Protein AF-A0A379K517-F1 (afdb_monomer)

Sequence (324 aa):
MPAENRTPNEIVNELRRNGLSIDTPNQYKQDLIDAICGAIAFGYQNTNPPPADHWGKQFWDMGRAEGERAEGQQREVERYRNMFNAAVYSLAEIDRALGITEETHAVGGAGAALAEIKKLQDAQAGKGIIINGYQLREAMEFLVPDNLPEQLDGELCLLYGGTEFEDGPGLFAYHAEYPEEGCCKLVGTAEEEQPGAGDPEVKTYWSADEETFNDDNLEDLLSSNDHLKAGDTVWFGQAQHPDPGSYIDASDVIEMIGERGYYDGGDFADDYPQVSDEAKAELDASLKVWATQHCQPSFYLIKNIQPYVLTEDDIKDSRGEANG

Secondary structure (DSSP, 8-state):
-------HHHHHHHHHHTT--TTS--HHHHHHHHHHHHHHHHHHTT-SPPPTTSTTHHHHHHHHHHHHHHHHHHHHHHHHHHHHHHHHHHHHHHHHHHT--GGGTTSS-HHHHHHHHHHHHHHHTT------HHHHHHHHHHH-TT--GGGGGPPEEEEES--SS--SSSEEEEESS-GGG--EEEE--SS---S-SS-----EEEESSSS---BSSHHHHHHH-TT--TT-EEEEEEEEPPPGGGG--HHHHHHHHHHHHHHHHGGGGTT-----HHHHHHHHHHHHHHHHHH---S--EEEEEEEEEPPHHHHHHHTT----

Structure (mmCIF, N/CA/C/O backbone):
data_AF-A0A379K517-F1
#
_entry.id   AF-A0A379K517-F1
#
loop_
_atom_site.group_PDB
_atom_site.id
_atom_site.type_symbol
_atom_site.label_atom_id
_atom_site.label_alt_id
_atom_site.label_comp_id
_atom_site.label_asym_id
_atom_site.label_entity_id
_atom_site.label_seq_id
_atom_site.pdbx_PDB_ins_code
_atom_site.Cartn_x
_atom_site.Cartn_y
_atom_site.Cartn_z
_atom_site.occupancy
_atom_site.B_iso_or_equiv
_atom_site.auth_seq_id
_atom_site.auth_comp_id
_atom_site.auth_asym_id
_atom_site.auth_atom_id
_atom_site.pdbx_PDB_model_num
ATOM 1 N N . MET A 1 1 ? 20.094 -41.250 -49.367 1.00 42.09 1 MET A N 1
ATOM 2 C CA . MET A 1 1 ? 19.816 -41.625 -47.964 1.00 42.09 1 MET A CA 1
ATOM 3 C C . MET A 1 1 ? 18.361 -41.284 -47.693 1.00 42.09 1 MET A C 1
ATOM 5 O O . MET A 1 1 ? 17.956 -40.222 -48.156 1.00 42.09 1 MET A O 1
ATOM 9 N N . PRO A 1 2 ? 17.554 -42.179 -47.104 1.00 44.06 2 PRO A N 1
ATOM 10 C CA . PRO A 1 2 ? 16.123 -41.939 -46.965 1.00 44.06 2 PRO A CA 1
ATOM 11 C C . PRO A 1 2 ? 15.894 -40.828 -45.933 1.00 44.06 2 PRO A C 1
ATOM 13 O O . PRO A 1 2 ? 16.566 -40.797 -44.906 1.00 44.06 2 PRO A O 1
ATOM 16 N N . ALA A 1 3 ? 14.982 -39.902 -46.229 1.00 55.09 3 ALA A N 1
ATOM 17 C CA . ALA A 1 3 ? 14.523 -38.915 -45.262 1.00 55.09 3 ALA A CA 1
ATOM 18 C C . ALA A 1 3 ? 13.784 -39.662 -44.143 1.00 55.09 3 ALA A C 1
ATOM 20 O O . ALA A 1 3 ? 12.758 -40.293 -44.394 1.00 55.09 3 ALA A O 1
ATOM 21 N N . GLU A 1 4 ? 14.358 -39.665 -42.940 1.00 63.47 4 GLU A N 1
ATOM 22 C CA . GLU A 1 4 ? 13.749 -40.280 -41.763 1.00 63.47 4 GLU A CA 1
ATOM 23 C C . GLU A 1 4 ? 12.379 -39.656 -41.501 1.00 63.47 4 GLU A C 1
ATOM 25 O O . GLU A 1 4 ? 12.241 -38.435 -41.398 1.00 63.47 4 GLU A O 1
ATOM 30 N N . ASN A 1 5 ? 11.369 -40.517 -41.401 1.00 66.94 5 ASN A N 1
ATOM 31 C CA . ASN A 1 5 ? 9.990 -40.160 -41.106 1.00 66.94 5 ASN A CA 1
ATOM 32 C C . ASN A 1 5 ? 9.881 -39.828 -39.607 1.00 66.94 5 ASN A C 1
ATOM 34 O O . ASN A 1 5 ? 9.392 -40.631 -38.816 1.00 66.94 5 ASN A O 1
ATOM 38 N N . ARG A 1 6 ? 10.450 -38.683 -39.213 1.00 78.56 6 ARG A N 1
ATOM 39 C CA . ARG A 1 6 ? 10.439 -38.180 -37.836 1.00 78.56 6 ARG A CA 1
ATOM 40 C C . ARG A 1 6 ? 9.044 -37.691 -37.475 1.00 78.56 6 ARG A C 1
ATOM 42 O O . ARG A 1 6 ? 8.398 -36.980 -38.244 1.00 78.56 6 ARG A O 1
ATOM 49 N N . THR A 1 7 ? 8.583 -38.061 -36.292 1.00 83.81 7 THR A N 1
ATOM 50 C CA . THR A 1 7 ? 7.301 -37.605 -35.761 1.00 83.81 7 THR A CA 1
ATOM 51 C C . THR A 1 7 ? 7.397 -36.140 -35.305 1.00 83.81 7 THR A C 1
ATOM 53 O O . THR A 1 7 ? 8.466 -35.696 -34.876 1.00 83.81 7 THR A O 1
ATOM 56 N N . PRO A 1 8 ? 6.296 -35.362 -35.333 1.00 78.75 8 PRO A N 1
ATOM 57 C CA . PRO A 1 8 ? 6.303 -33.968 -34.876 1.00 78.75 8 PRO A CA 1
ATOM 58 C C . PRO A 1 8 ? 6.838 -33.789 -33.446 1.00 78.75 8 PRO A C 1
ATOM 60 O O . PRO A 1 8 ? 7.558 -32.834 -33.167 1.00 78.75 8 PRO A O 1
ATOM 63 N N . ASN A 1 9 ? 6.564 -34.744 -32.554 1.00 80.31 9 ASN A N 1
ATOM 64 C CA . ASN A 1 9 ? 7.057 -34.710 -31.175 1.00 80.31 9 ASN A CA 1
ATOM 65 C C . ASN A 1 9 ? 8.573 -34.909 -31.070 1.00 80.31 9 ASN A C 1
ATOM 67 O O . ASN A 1 9 ? 9.203 -34.319 -30.194 1.00 80.31 9 ASN A O 1
ATOM 71 N N . GLU A 1 10 ? 9.176 -35.715 -31.944 1.00 82.94 10 GLU A N 1
ATOM 72 C CA . GLU A 1 10 ? 10.634 -35.879 -31.980 1.00 82.94 10 GLU A CA 1
ATOM 73 C C . GLU A 1 10 ? 11.313 -34.578 -32.414 1.00 82.94 10 GLU A C 1
ATOM 75 O O . GLU A 1 10 ? 12.281 -34.160 -31.784 1.00 82.94 10 GLU A O 1
ATOM 80 N N . ILE A 1 11 ? 10.736 -33.888 -33.402 1.00 80.44 11 ILE A N 1
ATOM 81 C CA . ILE A 1 11 ? 11.219 -32.586 -33.880 1.00 80.44 11 ILE A CA 1
ATOM 82 C C . ILE A 1 11 ? 11.106 -31.527 -32.772 1.00 80.44 11 ILE A C 1
ATOM 84 O O . ILE A 1 11 ? 12.072 -30.823 -32.487 1.00 80.44 11 ILE A O 1
ATOM 88 N N . VAL A 1 12 ? 9.958 -31.433 -32.093 1.00 74.56 12 VAL A N 1
ATOM 89 C CA . VAL A 1 12 ? 9.747 -30.460 -31.004 1.00 74.56 12 VAL A CA 1
ATOM 90 C C . VAL A 1 12 ? 10.691 -30.718 -29.825 1.00 74.56 12 VAL A C 1
ATOM 92 O O . VAL A 1 12 ? 11.270 -29.783 -29.271 1.00 74.56 12 VAL A O 1
ATOM 95 N N . ASN A 1 13 ? 10.902 -31.981 -29.454 1.00 79.06 13 ASN A N 1
ATOM 96 C CA . ASN A 1 13 ? 11.826 -32.331 -28.376 1.00 79.06 13 ASN A CA 1
ATOM 97 C C . ASN A 1 13 ? 13.291 -32.043 -28.743 1.00 79.06 13 ASN A C 1
ATOM 99 O O . ASN A 1 13 ? 14.069 -31.653 -27.873 1.00 79.06 13 ASN A O 1
ATOM 103 N N . GLU A 1 14 ? 13.668 -32.190 -30.012 1.00 81.12 14 GLU A N 1
ATOM 104 C CA . GLU A 1 14 ? 14.989 -31.810 -30.521 1.00 81.12 14 GLU A CA 1
ATOM 105 C C . GLU A 1 14 ? 15.189 -30.285 -30.480 1.00 81.12 14 GLU A C 1
ATOM 107 O O . GLU A 1 14 ? 16.205 -29.809 -29.971 1.00 81.12 14 GLU A O 1
ATOM 112 N N . LEU A 1 15 ? 14.186 -29.505 -30.900 1.00 75.12 15 LEU A N 1
ATOM 113 C CA . LEU A 1 15 ? 14.209 -28.039 -30.805 1.00 75.12 15 LEU A CA 1
ATOM 114 C C . LEU A 1 15 ? 14.324 -27.557 -29.352 1.00 75.12 15 LEU A C 1
ATOM 116 O O . LEU A 1 15 ? 15.091 -26.636 -29.076 1.00 75.12 15 LEU A O 1
ATOM 120 N N . ARG A 1 16 ? 13.626 -28.207 -28.409 1.00 73.19 16 ARG A N 1
ATOM 121 C CA . ARG A 1 16 ? 13.746 -27.929 -26.964 1.00 73.19 16 ARG A CA 1
ATOM 122 C C . ARG A 1 16 ? 15.152 -28.194 -26.442 1.00 73.19 16 ARG A C 1
ATOM 124 O O . ARG A 1 16 ? 15.710 -27.335 -25.769 1.00 73.19 16 ARG A O 1
ATOM 131 N N . ARG A 1 17 ? 15.747 -29.341 -26.784 1.00 74.38 17 ARG A N 1
ATOM 132 C CA . ARG A 1 17 ? 17.115 -29.692 -26.355 1.00 74.38 17 ARG A CA 1
ATOM 133 C C . ARG A 1 17 ? 18.177 -28.752 -26.918 1.00 74.38 17 ARG A C 1
ATOM 135 O O . ARG A 1 17 ? 19.180 -28.523 -26.254 1.00 74.38 17 ARG A O 1
ATOM 142 N N . ASN A 1 18 ? 17.942 -28.200 -28.105 1.00 75.50 18 ASN A N 1
ATOM 143 C CA . ASN A 1 18 ? 18.864 -27.281 -28.767 1.00 75.50 18 ASN A CA 1
ATOM 144 C C . ASN A 1 18 ? 18.588 -25.798 -28.449 1.00 75.50 18 ASN A C 1
ATOM 146 O O . ASN A 1 18 ? 19.207 -24.932 -29.059 1.00 75.50 18 ASN A O 1
ATOM 150 N N . GLY A 1 19 ? 17.659 -25.485 -27.534 1.00 66.75 19 GLY A N 1
ATOM 151 C CA . GLY A 1 19 ? 17.330 -24.101 -27.155 1.00 66.75 19 GLY A CA 1
ATOM 152 C C . GLY A 1 19 ? 16.605 -23.291 -28.241 1.00 66.75 19 GLY A C 1
ATOM 153 O O . GLY A 1 19 ? 16.460 -22.080 -28.123 1.00 66.75 19 GLY A O 1
ATOM 154 N N . LEU A 1 20 ? 16.124 -23.956 -29.293 1.00 66.94 20 LEU A N 1
ATOM 155 C CA . LEU A 1 20 ? 15.422 -23.368 -30.442 1.00 66.94 20 LEU A CA 1
ATOM 156 C C . LEU A 1 20 ? 13.894 -23.488 -30.317 1.00 66.94 20 LEU A C 1
ATOM 158 O O . LEU A 1 20 ? 13.157 -23.201 -31.256 1.00 66.94 20 LEU A O 1
ATOM 162 N N . SER A 1 21 ? 13.412 -23.950 -29.165 1.00 70.62 21 SER A N 1
ATOM 163 C CA . SER A 1 21 ? 11.989 -24.104 -28.878 1.00 70.62 21 SER A CA 1
ATOM 164 C C . SER A 1 21 ? 11.300 -22.766 -28.617 1.00 70.62 21 SER A C 1
ATOM 166 O O . SER A 1 21 ? 11.843 -21.877 -27.959 1.00 70.62 21 SER A O 1
ATOM 168 N N . ILE A 1 22 ? 10.047 -22.665 -29.065 1.00 66.25 22 ILE A N 1
ATOM 169 C CA . ILE A 1 22 ? 9.139 -21.563 -28.731 1.00 66.25 22 ILE A CA 1
ATOM 170 C C . ILE A 1 22 ? 8.535 -21.692 -27.323 1.00 66.25 22 ILE A C 1
ATOM 172 O O . ILE A 1 22 ? 7.943 -20.740 -26.834 1.00 66.25 22 ILE A O 1
ATOM 176 N N . ASP A 1 23 ? 8.755 -22.796 -26.614 1.00 67.25 23 ASP A N 1
ATOM 177 C CA . ASP A 1 23 ? 8.180 -23.019 -25.275 1.00 67.25 23 ASP A CA 1
ATOM 178 C C . ASP A 1 23 ? 9.163 -22.710 -24.133 1.00 67.25 23 ASP A C 1
ATOM 180 O O . ASP A 1 23 ? 8.802 -22.727 -22.963 1.00 67.25 23 ASP A O 1
ATOM 184 N N . THR A 1 24 ? 10.434 -22.458 -24.450 1.00 63.94 24 THR A N 1
ATOM 185 C CA . THR A 1 24 ? 11.514 -22.274 -23.464 1.00 63.94 24 THR A CA 1
ATOM 186 C C . THR A 1 24 ? 12.113 -20.867 -23.617 1.00 63.94 24 THR A C 1
ATOM 188 O O . THR A 1 24 ? 11.988 -20.283 -24.706 1.00 63.94 24 THR A O 1
ATOM 191 N N . PRO A 1 25 ? 12.714 -20.270 -22.566 1.00 64.38 25 PRO A N 1
ATOM 192 C CA . PRO A 1 25 ? 13.456 -19.021 -22.706 1.00 64.38 25 PRO A CA 1
ATOM 193 C C . PRO A 1 25 ? 14.512 -19.139 -23.811 1.00 64.38 25 PRO A C 1
ATOM 195 O O . PRO A 1 25 ? 15.317 -20.067 -23.815 1.00 64.38 25 PRO A O 1
ATOM 198 N N . ASN A 1 26 ? 14.461 -18.222 -24.774 1.00 74.31 26 ASN A N 1
ATOM 199 C CA . ASN A 1 26 ? 15.331 -18.185 -25.946 1.00 74.31 26 ASN A CA 1
ATOM 200 C C . ASN A 1 26 ? 15.708 -16.722 -26.204 1.00 74.31 26 ASN A C 1
ATOM 202 O O . ASN A 1 26 ? 14.822 -15.864 -26.225 1.00 74.31 26 ASN A O 1
ATOM 206 N N . GLN A 1 27 ? 17.000 -16.470 -26.426 1.00 75.69 27 GLN A N 1
ATOM 207 C CA . GLN A 1 27 ? 17.568 -15.152 -26.713 1.00 75.69 27 GLN A CA 1
ATOM 208 C C . GLN A 1 27 ? 16.822 -14.414 -27.830 1.00 75.69 27 GLN A C 1
ATOM 210 O O . GLN A 1 27 ? 16.520 -13.241 -27.685 1.00 75.69 27 GLN A O 1
ATOM 215 N N . TYR A 1 28 ? 16.408 -15.115 -28.887 1.00 76.12 28 TYR A N 1
ATOM 216 C CA . TYR A 1 28 ? 15.672 -14.519 -30.004 1.00 76.12 28 TYR A CA 1
ATOM 217 C C . TYR A 1 28 ? 14.362 -13.833 -29.577 1.00 76.12 28 TYR A C 1
ATOM 219 O O . TYR A 1 28 ? 13.989 -12.801 -30.128 1.00 76.12 28 TYR A O 1
ATOM 227 N N . LYS A 1 29 ? 13.649 -14.398 -28.594 1.00 78.00 29 LYS A N 1
ATOM 228 C CA . LYS A 1 29 ? 12.412 -13.791 -28.084 1.00 78.00 29 LYS A CA 1
ATOM 229 C C . LYS A 1 29 ? 12.701 -12.568 -27.230 1.00 78.00 29 LYS A C 1
ATOM 231 O O . LYS A 1 29 ? 11.947 -11.609 -27.305 1.00 78.00 29 LYS A O 1
ATOM 236 N N . GLN A 1 30 ? 13.764 -12.631 -26.429 1.00 81.06 30 GLN A N 1
ATOM 237 C CA . GLN A 1 30 ? 14.187 -11.501 -25.608 1.00 81.06 30 GLN A CA 1
ATOM 238 C C . GLN A 1 30 ? 14.614 -10.341 -26.505 1.00 81.06 30 GLN A C 1
ATOM 240 O O . GLN A 1 30 ? 14.059 -9.262 -26.379 1.00 81.06 30 GLN A O 1
ATOM 245 N N . ASP A 1 31 ? 15.440 -10.600 -27.523 1.00 81.94 31 ASP A N 1
ATOM 246 C CA . ASP A 1 31 ? 15.859 -9.584 -28.495 1.00 81.94 31 ASP A CA 1
ATOM 247 C C . ASP A 1 31 ? 14.660 -8.948 -29.227 1.00 81.94 31 ASP A C 1
ATOM 249 O O . ASP A 1 31 ? 14.646 -7.746 -29.494 1.00 81.94 31 ASP A O 1
ATOM 253 N N . LEU A 1 32 ? 13.631 -9.744 -29.550 1.00 85.31 32 LEU A N 1
ATOM 254 C CA . LEU A 1 32 ? 12.401 -9.243 -30.166 1.00 85.31 32 LEU A CA 1
ATOM 255 C C . LEU A 1 32 ? 11.587 -8.367 -29.200 1.00 85.31 32 LEU A C 1
ATOM 257 O O . LEU A 1 32 ? 11.111 -7.307 -29.605 1.00 85.31 32 LEU A O 1
ATOM 261 N N . ILE A 1 33 ? 11.423 -8.798 -27.947 1.00 87.81 33 ILE A N 1
ATOM 262 C CA . ILE A 1 33 ? 10.716 -8.037 -26.906 1.00 87.81 33 ILE A CA 1
ATOM 263 C C . ILE A 1 33 ? 11.460 -6.732 -26.615 1.00 87.81 33 ILE A C 1
ATOM 265 O O . ILE A 1 33 ? 10.841 -5.672 -26.606 1.00 87.81 33 ILE A O 1
ATOM 269 N N . ASP A 1 34 ? 12.782 -6.778 -26.481 1.00 89.62 34 ASP A N 1
ATOM 270 C CA . ASP A 1 34 ? 13.623 -5.604 -26.251 1.00 89.62 34 ASP A CA 1
ATOM 271 C C . ASP A 1 34 ? 13.522 -4.605 -27.408 1.00 89.62 34 ASP A C 1
ATOM 273 O O . ASP A 1 34 ? 13.416 -3.397 -27.188 1.00 89.62 34 ASP A O 1
ATOM 277 N N . ALA A 1 35 ? 13.475 -5.092 -28.653 1.00 90.00 35 ALA A N 1
ATOM 278 C CA . ALA A 1 35 ? 13.257 -4.244 -29.820 1.00 90.00 35 ALA A CA 1
ATOM 279 C C . ALA A 1 35 ? 11.869 -3.572 -29.812 1.00 90.00 35 ALA A C 1
ATOM 281 O O . ALA A 1 35 ? 11.751 -2.409 -30.206 1.00 90.00 35 ALA A O 1
ATOM 282 N N . ILE A 1 36 ? 10.828 -4.269 -29.342 1.00 94.06 36 ILE A N 1
ATOM 283 C CA . ILE A 1 36 ? 9.475 -3.711 -29.179 1.00 94.06 36 ILE A CA 1
ATOM 284 C C . ILE A 1 36 ? 9.469 -2.644 -28.082 1.00 94.06 36 ILE A C 1
ATOM 286 O O . ILE A 1 36 ? 9.039 -1.517 -28.329 1.00 94.06 36 ILE A O 1
ATOM 290 N N . CYS A 1 37 ? 9.993 -2.964 -26.899 1.00 94.38 37 CYS A N 1
ATOM 291 C CA . CYS A 1 37 ? 10.092 -2.038 -25.771 1.00 94.38 37 CYS A CA 1
ATOM 292 C C . CYS A 1 37 ? 10.882 -0.779 -26.151 1.00 94.38 37 CYS A C 1
ATOM 294 O O . CYS A 1 37 ? 10.452 0.340 -25.867 1.00 94.38 37 CYS A O 1
ATOM 296 N N . GLY A 1 38 ? 11.999 -0.947 -26.864 1.00 89.62 38 GLY A N 1
ATOM 297 C CA . GLY A 1 38 ? 12.791 0.159 -27.392 1.00 89.62 38 GLY A CA 1
ATOM 298 C C . GLY A 1 38 ? 12.006 1.035 -28.368 1.00 89.62 38 GLY A C 1
ATOM 299 O O . GLY A 1 38 ? 12.043 2.259 -28.256 1.00 89.62 38 GLY A O 1
ATOM 300 N N . ALA A 1 39 ? 11.249 0.437 -29.294 1.00 92.25 39 ALA A N 1
ATOM 301 C CA . ALA A 1 39 ? 10.415 1.187 -30.232 1.00 92.25 39 ALA A CA 1
ATOM 302 C C . ALA A 1 39 ? 9.348 2.030 -29.512 1.00 92.25 39 ALA A C 1
ATOM 304 O O . ALA A 1 39 ? 9.190 3.204 -29.847 1.00 92.25 39 ALA A O 1
ATOM 305 N N . ILE A 1 40 ? 8.683 1.477 -28.490 1.00 94.31 40 ILE A N 1
ATOM 306 C CA . ILE A 1 40 ? 7.708 2.203 -27.656 1.00 94.31 40 ILE A CA 1
ATOM 307 C C . ILE A 1 40 ? 8.384 3.371 -26.930 1.00 94.31 40 ILE A C 1
ATOM 309 O O . ILE A 1 40 ? 7.898 4.501 -26.987 1.00 94.31 40 ILE A O 1
ATOM 313 N N . ALA A 1 41 ? 9.533 3.132 -26.294 1.00 92.75 41 ALA A N 1
ATOM 314 C CA . ALA A 1 41 ? 10.265 4.164 -25.562 1.00 92.75 41 ALA A CA 1
ATOM 315 C C . ALA A 1 41 ? 10.716 5.321 -26.473 1.00 92.75 41 ALA A C 1
ATOM 317 O O . ALA A 1 41 ? 10.575 6.493 -26.117 1.00 92.75 41 ALA A O 1
ATOM 318 N N . PHE A 1 42 ? 11.215 5.011 -27.673 1.00 89.44 42 PHE A N 1
ATOM 319 C CA . PHE A 1 42 ? 11.575 6.024 -28.666 1.00 89.44 42 PHE A CA 1
ATOM 320 C C . PHE A 1 42 ? 10.354 6.786 -29.192 1.00 89.44 42 PHE A C 1
ATOM 322 O O . PHE A 1 42 ? 10.434 8.001 -29.386 1.00 89.44 42 PHE A O 1
ATOM 329 N N . GLY A 1 43 ? 9.218 6.102 -29.350 1.00 92.56 43 GLY A N 1
ATOM 330 C CA . GLY A 1 43 ? 7.929 6.708 -29.679 1.00 92.56 43 GLY A CA 1
ATOM 331 C C . GLY A 1 43 ? 7.504 7.751 -28.653 1.00 92.56 43 GLY A C 1
ATOM 332 O O . GLY A 1 43 ? 7.261 8.911 -28.998 1.00 92.56 43 GLY A O 1
ATOM 333 N N . TYR A 1 44 ? 7.515 7.370 -27.375 1.00 93.81 44 TYR A N 1
ATOM 334 C CA . TYR A 1 44 ? 7.182 8.256 -26.256 1.00 93.81 44 TYR A CA 1
ATOM 335 C C . TYR A 1 44 ? 8.031 9.532 -26.252 1.00 93.81 44 TYR A C 1
ATOM 337 O O . TYR A 1 44 ? 7.524 10.631 -26.041 1.00 93.81 44 TYR A O 1
ATOM 345 N N . GLN A 1 45 ? 9.312 9.409 -26.599 1.00 92.38 45 GLN A N 1
ATOM 346 C CA . GLN A 1 45 ? 10.245 10.536 -26.685 1.00 92.38 45 GLN A CA 1
ATOM 347 C C . GLN A 1 45 ? 10.175 11.315 -28.011 1.00 92.38 45 GLN A C 1
ATOM 349 O O . GLN A 1 45 ? 10.859 12.324 -28.157 1.00 92.38 45 GLN A O 1
ATOM 354 N N . ASN A 1 46 ? 9.383 10.863 -28.987 1.00 94.38 46 ASN A N 1
ATOM 355 C CA . ASN A 1 46 ? 9.343 11.391 -30.356 1.00 94.38 46 ASN A CA 1
ATOM 356 C C . ASN A 1 46 ? 10.700 11.359 -31.078 1.00 94.38 46 ASN A C 1
ATOM 358 O O . ASN A 1 46 ? 11.062 12.288 -31.804 1.00 94.38 46 ASN A O 1
ATOM 362 N N . THR A 1 47 ? 11.495 10.316 -30.863 1.00 93.75 47 THR A N 1
ATOM 363 C CA . THR A 1 47 ? 12.834 10.210 -31.458 1.00 93.75 47 THR A CA 1
ATOM 364 C C . THR A 1 47 ? 12.947 8.976 -32.335 1.00 93.75 47 THR A C 1
ATOM 366 O O . THR A 1 47 ? 12.264 7.987 -32.111 1.00 93.75 47 THR A O 1
ATOM 369 N N . ASN A 1 48 ? 13.818 9.029 -33.347 1.00 88.75 48 ASN A N 1
ATOM 370 C CA . ASN A 1 48 ? 14.183 7.882 -34.188 1.00 88.75 48 ASN A CA 1
ATOM 371 C C . ASN A 1 48 ? 12.989 7.067 -34.740 1.00 88.75 48 ASN A C 1
ATOM 373 O O . ASN A 1 48 ? 12.922 5.857 -34.506 1.00 88.75 48 ASN A O 1
ATOM 377 N N . PRO A 1 49 ? 12.050 7.692 -35.478 1.00 91.62 49 PRO A N 1
ATOM 378 C CA . PRO A 1 49 ? 10.920 6.970 -36.047 1.00 91.62 49 PRO A CA 1
ATOM 379 C C . PRO A 1 49 ? 11.398 5.896 -37.039 1.00 91.62 49 PRO A C 1
ATOM 381 O O . PRO A 1 49 ? 12.183 6.203 -37.945 1.00 91.62 49 PRO A O 1
ATOM 384 N N . PRO A 1 50 ? 10.915 4.646 -36.918 1.00 90.75 50 PRO A N 1
ATOM 385 C CA . PRO A 1 50 ? 11.153 3.621 -37.923 1.00 90.75 50 PRO A CA 1
ATOM 386 C C . PRO A 1 50 ? 10.554 4.021 -39.286 1.00 90.75 50 PRO A C 1
ATOM 388 O O . PRO A 1 50 ? 9.579 4.779 -39.329 1.00 90.75 50 PRO A O 1
ATOM 391 N N . PRO A 1 51 ? 11.076 3.489 -40.409 1.00 94.50 51 PRO A N 1
ATOM 392 C CA . PRO A 1 51 ? 10.432 3.617 -41.716 1.00 94.50 51 PRO A CA 1
ATOM 393 C C . PRO A 1 51 ? 8.962 3.175 -41.683 1.00 94.50 51 PRO A C 1
ATOM 395 O O . PRO A 1 51 ? 8.589 2.298 -40.905 1.00 94.50 51 PRO A O 1
ATOM 398 N N . ALA A 1 52 ? 8.124 3.765 -42.538 1.00 90.06 52 ALA A N 1
ATOM 399 C CA . ALA A 1 52 ? 6.677 3.522 -42.529 1.00 90.06 52 ALA A CA 1
ATOM 400 C C . ALA A 1 52 ? 6.290 2.054 -42.797 1.00 90.06 52 ALA A C 1
ATOM 402 O O . ALA A 1 52 ? 5.246 1.601 -42.342 1.00 90.06 52 ALA A O 1
ATOM 403 N N . ASP A 1 53 ? 7.131 1.317 -43.518 1.00 92.06 53 ASP A N 1
ATOM 404 C CA . ASP A 1 53 ? 6.982 -0.101 -43.849 1.00 92.06 53 ASP A CA 1
ATOM 405 C C . ASP A 1 53 ? 7.688 -1.040 -42.852 1.00 92.06 53 ASP A C 1
ATOM 407 O O . ASP A 1 53 ? 7.626 -2.262 -42.992 1.00 92.06 53 ASP A O 1
ATOM 411 N N . HIS A 1 54 ? 8.347 -0.497 -41.825 1.00 93.50 54 HIS A N 1
ATOM 412 C CA . HIS A 1 54 ? 9.038 -1.290 -40.819 1.00 93.50 54 HIS A CA 1
ATOM 413 C C . HIS A 1 54 ? 8.055 -1.844 -39.781 1.00 93.50 54 HIS A C 1
ATOM 415 O O . HIS A 1 54 ? 7.259 -1.107 -39.203 1.00 93.50 54 HIS A O 1
ATOM 421 N N . TRP A 1 55 ? 8.164 -3.136 -39.458 1.00 93.88 55 TRP A N 1
ATOM 422 C CA . TRP A 1 55 ? 7.275 -3.825 -38.508 1.00 93.88 55 TRP A CA 1
ATOM 423 C C . TRP A 1 55 ? 7.199 -3.145 -37.127 1.00 93.88 55 TRP A C 1
ATOM 425 O O . TRP A 1 55 ? 6.157 -3.174 -36.475 1.00 93.88 55 TRP A O 1
ATOM 435 N N . GLY A 1 56 ? 8.292 -2.504 -36.700 1.00 91.19 56 GLY A N 1
ATOM 436 C CA . GLY A 1 56 ? 8.392 -1.776 -35.431 1.00 91.19 56 GLY A CA 1
ATOM 437 C C . GLY A 1 56 ? 7.656 -0.428 -35.394 1.00 91.19 56 GLY A C 1
ATOM 438 O O . GLY A 1 56 ? 7.514 0.153 -34.321 1.00 91.19 56 GLY A O 1
ATOM 439 N N . LYS A 1 57 ? 7.184 0.082 -36.542 1.00 94.38 57 LYS A N 1
ATOM 440 C CA . LYS A 1 57 ? 6.520 1.390 -36.653 1.00 94.38 57 LYS A CA 1
ATOM 441 C C . LYS A 1 57 ? 5.260 1.480 -35.794 1.00 94.38 57 LYS A C 1
ATOM 443 O O . LYS A 1 57 ? 5.062 2.489 -35.133 1.00 94.38 57 LYS A O 1
ATOM 448 N N . GLN A 1 58 ? 4.471 0.407 -35.739 1.00 95.50 58 GLN A N 1
ATOM 449 C CA . GLN A 1 58 ? 3.251 0.347 -34.927 1.00 95.50 58 GLN A CA 1
ATOM 450 C C . GLN A 1 58 ? 3.526 0.580 -33.432 1.00 95.50 58 GLN A C 1
ATOM 452 O O . GLN A 1 58 ? 2.797 1.310 -32.773 1.00 95.50 58 GLN A O 1
ATOM 457 N N . PHE A 1 59 ? 4.617 0.015 -32.910 1.00 95.44 59 PHE A N 1
ATOM 458 C CA . PHE A 1 59 ? 4.983 0.130 -31.500 1.00 95.44 59 PHE A CA 1
ATOM 459 C C . PHE A 1 59 ? 5.547 1.517 -31.184 1.00 95.44 59 PHE A C 1
ATOM 461 O O . PHE A 1 59 ? 5.256 2.087 -30.136 1.00 95.44 59 PHE A O 1
ATOM 468 N N . TRP A 1 60 ? 6.289 2.101 -32.128 1.00 96.31 60 TRP A N 1
ATOM 469 C CA . TRP A 1 60 ? 6.710 3.496 -32.037 1.00 96.31 60 TRP A CA 1
ATOM 470 C C . TRP A 1 60 ? 5.514 4.457 -32.048 1.00 96.31 60 TRP A C 1
ATOM 472 O O . TRP A 1 60 ? 5.466 5.379 -31.239 1.00 96.31 60 TRP A O 1
ATOM 482 N N . ASP A 1 61 ? 4.513 4.218 -32.900 1.00 94.69 61 ASP A N 1
ATOM 483 C CA . ASP A 1 61 ? 3.293 5.035 -32.953 1.00 94.69 61 ASP A CA 1
ATOM 484 C C . ASP A 1 61 ? 2.483 4.954 -31.658 1.00 94.69 61 ASP A C 1
ATOM 486 O O . ASP A 1 61 ? 2.004 5.979 -31.177 1.00 94.69 61 ASP A O 1
ATOM 490 N N . MET A 1 62 ? 2.387 3.765 -31.055 1.00 95.25 62 MET A N 1
ATOM 491 C CA . MET A 1 62 ? 1.774 3.589 -29.733 1.00 95.25 62 MET A CA 1
ATOM 492 C C . MET A 1 62 ? 2.500 4.418 -28.670 1.00 95.25 62 MET A C 1
ATOM 494 O O . MET A 1 62 ? 1.863 5.167 -27.932 1.00 95.25 62 MET A O 1
ATOM 498 N N . GLY A 1 63 ? 3.834 4.343 -28.634 1.00 92.75 63 GLY A N 1
ATOM 499 C CA . GLY A 1 63 ? 4.637 5.169 -27.738 1.00 92.75 63 GLY A CA 1
ATOM 500 C C . GLY A 1 63 ? 4.415 6.664 -27.971 1.00 92.75 63 GLY A C 1
ATOM 501 O O . GLY A 1 63 ? 4.248 7.417 -27.016 1.00 92.75 63 GLY A O 1
ATOM 502 N N . ARG A 1 64 ? 4.368 7.105 -29.234 1.00 96.06 64 ARG A N 1
ATOM 503 C CA . ARG A 1 64 ? 4.156 8.515 -29.595 1.00 96.06 64 ARG A CA 1
ATOM 504 C C . ARG A 1 64 ? 2.787 9.022 -29.162 1.00 96.06 64 ARG A C 1
ATOM 506 O O . ARG A 1 64 ? 2.720 10.096 -28.570 1.00 96.06 64 ARG A O 1
ATOM 513 N N . ALA A 1 65 ? 1.733 8.246 -29.405 1.00 92.62 65 ALA A N 1
ATOM 514 C CA . ALA A 1 65 ? 0.385 8.577 -28.956 1.00 92.62 65 ALA A CA 1
ATOM 515 C C . ALA A 1 65 ? 0.332 8.749 -27.431 1.00 92.62 65 ALA A C 1
ATOM 517 O O . ALA A 1 65 ? -0.279 9.693 -26.933 1.00 92.62 65 ALA A O 1
ATOM 518 N N . GLU A 1 66 ? 1.031 7.888 -26.689 1.00 88.69 66 GLU A N 1
ATOM 519 C CA . GLU A 1 66 ? 1.102 7.996 -25.233 1.00 88.69 66 GLU A CA 1
ATOM 520 C C . GLU A 1 66 ? 1.906 9.217 -24.768 1.00 88.69 66 GLU A C 1
ATOM 522 O O . GLU A 1 66 ? 1.464 9.954 -23.887 1.00 88.69 66 GLU A O 1
ATOM 527 N N . GLY A 1 67 ? 3.035 9.508 -25.420 1.00 88.50 67 GLY A N 1
ATOM 528 C CA . GLY A 1 67 ? 3.803 10.728 -25.164 1.00 88.50 67 GLY A CA 1
ATOM 529 C C . GLY A 1 67 ? 2.982 12.001 -25.394 1.00 88.50 67 GLY A C 1
ATOM 530 O O . GLY A 1 67 ? 3.054 12.940 -24.606 1.00 88.50 67 GLY A O 1
ATOM 531 N N . GLU A 1 68 ? 2.142 12.031 -26.431 1.00 90.69 68 GLU A N 1
ATOM 532 C CA . GLU A 1 68 ? 1.245 13.163 -26.706 1.00 90.69 68 GLU A CA 1
ATOM 533 C C . GLU A 1 68 ? 0.156 13.333 -25.645 1.00 90.69 68 GLU A C 1
ATOM 535 O O . GLU A 1 68 ? -0.140 14.468 -25.261 1.00 90.69 68 GLU A O 1
ATOM 540 N N . ARG A 1 69 ? -0.412 12.232 -25.133 1.00 82.94 69 ARG A N 1
ATOM 541 C CA . ARG A 1 69 ? -1.370 12.281 -24.017 1.00 82.94 69 ARG A CA 1
ATOM 542 C C . ARG A 1 69 ? -0.718 12.815 -22.749 1.00 82.94 69 ARG A C 1
ATOM 544 O O . ARG A 1 69 ? -1.265 13.733 -22.139 1.00 82.94 69 ARG A O 1
ATOM 551 N N . ALA A 1 70 ? 0.459 12.299 -22.393 1.00 79.69 70 ALA A N 1
ATOM 552 C CA . ALA A 1 70 ? 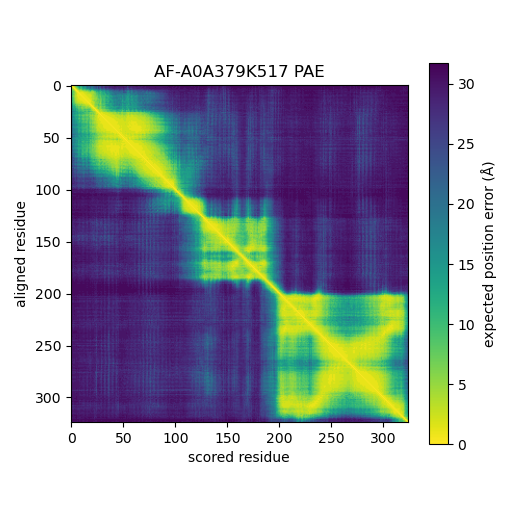1.192 12.724 -21.204 1.00 79.69 70 ALA A CA 1
ATOM 553 C C . ALA A 1 70 ? 1.569 14.215 -21.268 1.00 79.69 70 ALA A C 1
ATOM 555 O O . ALA A 1 70 ? 1.332 14.968 -20.322 1.00 79.69 70 ALA A O 1
ATOM 556 N N . GLU A 1 71 ? 2.083 14.679 -22.411 1.00 84.44 71 GLU A N 1
ATOM 557 C CA . GLU A 1 71 ? 2.360 16.101 -22.635 1.00 84.44 71 GLU A CA 1
ATOM 558 C C . GLU A 1 71 ? 1.084 16.956 -22.582 1.00 84.44 71 GLU A C 1
ATOM 560 O O . GLU A 1 71 ? 1.107 18.069 -22.053 1.00 84.44 71 GLU A O 1
ATOM 565 N N . GLY A 1 72 ? -0.031 16.465 -23.132 1.00 78.25 72 GLY A N 1
ATOM 566 C CA . GLY A 1 72 ? -1.328 17.141 -23.093 1.00 78.25 72 GLY A CA 1
ATOM 567 C C . GLY A 1 72 ? -1.830 17.345 -21.666 1.00 78.25 72 GLY A C 1
ATOM 568 O O . GLY A 1 72 ? -2.151 18.472 -21.284 1.00 78.25 72 GLY A O 1
ATOM 569 N N . GLN A 1 73 ? -1.802 16.285 -20.860 1.00 74.56 73 GLN A N 1
ATOM 570 C CA . GLN A 1 73 ? -2.166 16.328 -19.444 1.00 74.56 73 GLN A CA 1
ATOM 571 C C . GLN A 1 73 ? -1.260 17.278 -18.655 1.00 74.56 73 GLN A C 1
ATOM 573 O O . GLN A 1 73 ? -1.753 18.107 -17.892 1.00 74.56 73 GLN A O 1
ATOM 578 N N . GLN A 1 74 ? 0.058 17.234 -18.874 1.00 72.12 74 GLN A N 1
ATOM 579 C CA . GLN A 1 74 ? 0.990 18.158 -18.218 1.00 72.12 74 GLN A CA 1
ATOM 580 C C . GLN A 1 74 ? 0.701 19.621 -18.567 1.00 72.12 74 GLN A C 1
ATOM 582 O O . GLN A 1 74 ? 0.656 20.469 -17.673 1.00 72.12 74 GLN A O 1
ATOM 587 N N . ARG A 1 75 ? 0.452 19.931 -19.846 1.00 77.38 75 ARG A N 1
ATOM 588 C CA . ARG A 1 75 ? 0.078 21.292 -20.272 1.00 77.38 75 ARG A CA 1
ATOM 589 C C . ARG A 1 75 ? -1.222 21.748 -19.623 1.00 77.38 75 ARG A C 1
ATOM 591 O O . ARG A 1 75 ? -1.359 22.924 -19.290 1.00 77.38 75 ARG A O 1
ATOM 598 N N . GLU A 1 76 ? -2.178 20.844 -19.459 1.00 73.12 76 GLU A N 1
ATOM 599 C CA . GLU A 1 76 ? -3.458 21.149 -18.836 1.00 73.12 76 GLU A CA 1
ATOM 600 C C . GLU A 1 76 ? -3.304 21.424 -17.334 1.00 73.12 76 GLU A C 1
ATOM 602 O O . GLU A 1 76 ? -3.769 22.457 -16.847 1.00 73.12 76 GLU A O 1
ATOM 607 N N . VAL A 1 77 ? -2.550 20.583 -16.622 1.00 76.12 77 VAL A N 1
ATOM 608 C CA . VAL A 1 77 ? -2.177 20.801 -15.215 1.00 76.12 77 VAL A CA 1
ATOM 609 C C . VAL A 1 77 ? -1.465 22.142 -15.044 1.00 76.12 77 VAL A C 1
ATOM 611 O O . VAL A 1 77 ? -1.807 22.924 -14.155 1.00 76.12 77 VAL A O 1
ATOM 614 N N . GLU A 1 78 ? -0.508 22.458 -15.914 1.00 78.19 78 GLU A N 1
ATOM 615 C CA . GLU A 1 78 ? 0.221 23.723 -15.860 1.00 78.19 78 GLU A CA 1
ATOM 616 C C . GLU A 1 78 ? -0.681 24.926 -16.166 1.00 78.19 78 GLU A C 1
ATOM 618 O O . GLU A 1 78 ? -0.593 25.965 -15.504 1.00 78.19 78 GLU A O 1
ATOM 623 N N . ARG A 1 79 ? -1.624 24.786 -17.102 1.00 79.62 79 ARG A N 1
ATOM 624 C CA . ARG A 1 79 ? -2.649 25.801 -17.368 1.00 79.62 79 ARG A CA 1
ATOM 625 C C . ARG A 1 79 ? -3.512 26.060 -16.132 1.00 79.62 79 ARG A C 1
ATOM 627 O O . ARG A 1 79 ? -3.700 27.224 -15.774 1.00 79.62 79 ARG A O 1
ATOM 634 N N . TYR A 1 80 ? -3.998 25.015 -15.464 1.00 71.81 80 TYR A N 1
ATOM 635 C CA . TYR A 1 80 ? -4.786 25.154 -14.236 1.00 71.81 80 TYR A CA 1
ATOM 636 C C . TYR A 1 80 ? -3.974 25.766 -13.096 1.00 71.81 80 TYR A C 1
ATOM 638 O O . TYR A 1 80 ? -4.464 26.664 -12.411 1.00 71.81 80 TYR A O 1
ATOM 646 N N . ARG A 1 81 ? -2.709 25.365 -12.941 1.00 75.75 81 ARG A N 1
ATOM 647 C CA . ARG A 1 81 ? -1.788 25.951 -11.960 1.00 75.75 81 ARG A CA 1
ATOM 648 C C . ARG A 1 81 ? -1.590 27.449 -12.193 1.00 75.75 81 ARG A C 1
ATOM 650 O O . ARG A 1 81 ? -1.649 28.235 -11.250 1.00 75.75 81 ARG A O 1
ATOM 657 N N . ASN A 1 82 ? -1.409 27.856 -13.447 1.00 74.06 82 ASN A N 1
ATOM 658 C CA . ASN A 1 82 ? -1.260 29.263 -13.815 1.00 74.06 82 ASN A CA 1
ATOM 659 C C . ASN A 1 82 ? -2.548 30.065 -13.579 1.00 74.06 82 ASN A C 1
ATOM 661 O O . ASN A 1 82 ? -2.483 31.174 -13.049 1.00 74.06 82 ASN A O 1
ATOM 665 N N . MET A 1 83 ? -3.718 29.502 -13.904 1.00 70.88 83 MET A N 1
ATOM 666 C CA . MET A 1 83 ? -5.015 30.126 -13.607 1.00 70.88 83 MET A CA 1
ATOM 667 C C . MET A 1 83 ? -5.244 30.287 -12.102 1.00 70.88 83 MET A C 1
ATOM 669 O O . MET A 1 83 ? -5.681 31.348 -11.658 1.00 70.88 83 MET A O 1
ATOM 673 N N . PHE A 1 84 ? -4.912 29.261 -11.317 1.00 70.38 84 PHE A N 1
ATOM 674 C CA . PHE A 1 84 ? -5.012 29.301 -9.865 1.00 70.38 84 PHE A CA 1
ATOM 675 C C . PHE A 1 84 ? -4.117 30.394 -9.279 1.00 70.38 84 PHE A C 1
ATOM 677 O O . PHE A 1 84 ? -4.602 31.263 -8.559 1.00 70.38 84 PHE A O 1
ATOM 684 N N . ASN A 1 85 ? -2.837 30.418 -9.655 1.00 70.75 85 ASN A N 1
ATOM 685 C CA . ASN A 1 85 ? -1.899 31.436 -9.186 1.00 70.75 85 ASN A CA 1
ATOM 686 C C . ASN A 1 85 ? -2.383 32.853 -9.525 1.00 70.75 85 ASN A C 1
ATOM 688 O O . ASN A 1 85 ? -2.349 33.729 -8.664 1.00 70.75 85 ASN A O 1
ATOM 692 N N . ALA A 1 86 ? -2.890 33.079 -10.741 1.00 70.94 86 ALA A N 1
ATOM 693 C CA . ALA A 1 86 ? -3.451 34.371 -11.135 1.00 70.94 86 ALA A CA 1
ATOM 694 C C . ALA A 1 86 ? -4.651 34.784 -10.259 1.00 70.94 86 ALA A C 1
ATOM 696 O O . ALA A 1 86 ? -4.748 35.945 -9.859 1.00 70.94 86 ALA A O 1
ATOM 697 N N . ALA A 1 87 ? -5.527 33.838 -9.906 1.00 66.44 87 ALA A N 1
ATOM 698 C CA . ALA A 1 87 ? -6.643 34.089 -8.997 1.00 66.44 87 ALA A CA 1
ATOM 699 C C . ALA A 1 87 ? -6.158 34.453 -7.582 1.00 66.44 87 ALA A C 1
ATOM 701 O O . ALA A 1 87 ? -6.632 35.439 -7.016 1.00 66.44 87 ALA A O 1
ATOM 702 N N . VAL A 1 88 ? -5.165 33.734 -7.042 1.00 69.88 88 VAL A N 1
ATOM 703 C CA . VAL A 1 88 ? -4.553 34.045 -5.736 1.00 69.88 88 VAL A CA 1
ATOM 704 C C . VAL A 1 88 ? -3.947 35.450 -5.723 1.00 69.88 88 VAL A C 1
ATOM 706 O O . VAL A 1 88 ? -4.198 36.214 -4.791 1.00 69.88 88 VAL A O 1
ATOM 709 N N . TYR A 1 89 ? -3.203 35.825 -6.769 1.00 67.06 89 TYR A N 1
ATOM 710 C CA . TYR A 1 89 ? -2.651 37.177 -6.894 1.00 67.06 89 TYR A CA 1
ATOM 711 C C . TYR A 1 89 ? -3.749 38.247 -6.921 1.00 67.06 89 TYR A C 1
ATOM 713 O O . TYR A 1 89 ? -3.640 39.243 -6.209 1.00 67.06 89 TYR A O 1
ATOM 721 N N . SER A 1 90 ? -4.832 38.024 -7.671 1.00 70.94 90 SER A N 1
ATOM 722 C CA . SER A 1 90 ? -5.953 38.971 -7.736 1.00 70.94 90 SER A CA 1
ATOM 723 C C . SER A 1 90 ? -6.683 39.129 -6.395 1.00 70.94 90 SER A C 1
ATOM 725 O O . SER A 1 90 ? -7.066 40.235 -6.020 1.00 70.94 90 SER A O 1
ATOM 727 N N . LEU A 1 91 ? -6.820 38.045 -5.625 1.00 68.19 91 LEU A N 1
ATOM 728 C CA . LEU A 1 91 ? -7.413 38.079 -4.288 1.00 68.19 91 LEU A CA 1
ATOM 729 C C . LEU A 1 91 ? -6.525 38.845 -3.304 1.00 68.19 91 LEU A C 1
ATOM 731 O O . LEU A 1 91 ? -7.029 39.666 -2.544 1.00 68.19 91 LEU A O 1
ATOM 735 N N . ALA A 1 92 ? -5.206 38.655 -3.372 1.00 64.88 92 ALA A N 1
ATOM 736 C CA . ALA A 1 92 ? -4.259 39.410 -2.555 1.00 64.88 92 ALA A CA 1
ATOM 737 C C . ALA A 1 92 ? -4.277 40.921 -2.873 1.00 64.88 92 ALA A C 1
ATOM 739 O O . ALA A 1 92 ? -4.101 41.755 -1.982 1.00 64.88 92 ALA A O 1
ATOM 740 N N . GLU A 1 93 ? -4.511 41.299 -4.134 1.00 69.44 93 GLU A N 1
ATOM 741 C CA . GLU A 1 93 ? -4.708 42.701 -4.522 1.00 69.44 93 GLU A CA 1
ATOM 742 C C . GLU A 1 93 ? -6.016 43.281 -3.970 1.00 69.44 93 GLU A C 1
ATOM 744 O O . GLU A 1 93 ? -6.025 44.427 -3.510 1.00 69.44 93 GLU A O 1
ATOM 749 N N . ILE A 1 94 ? -7.097 42.495 -3.962 1.00 63.34 94 ILE A N 1
ATOM 750 C CA . ILE A 1 94 ? -8.384 42.881 -3.368 1.00 63.34 94 ILE A CA 1
ATOM 751 C C . ILE A 1 94 ? -8.249 43.060 -1.850 1.00 63.34 94 ILE A C 1
ATOM 753 O O . ILE A 1 94 ? -8.672 44.092 -1.331 1.00 63.34 94 ILE A O 1
ATOM 757 N N . ASP A 1 95 ? -7.598 42.130 -1.148 1.00 66.12 95 ASP A N 1
ATOM 758 C CA . ASP A 1 95 ? -7.343 42.232 0.296 1.00 66.12 95 ASP A CA 1
ATOM 759 C C . ASP A 1 95 ? -6.536 43.495 0.632 1.00 66.12 95 ASP A C 1
ATOM 761 O O . ASP A 1 95 ? -6.887 44.247 1.547 1.00 66.12 95 ASP A O 1
ATOM 765 N N . ARG A 1 96 ? -5.510 43.805 -0.174 1.00 67.06 96 ARG A N 1
ATOM 766 C CA . ARG A 1 96 ? -4.734 45.046 -0.039 1.00 67.06 96 ARG A CA 1
ATOM 767 C C . ARG A 1 96 ? -5.593 46.292 -0.279 1.00 67.06 96 ARG A C 1
ATOM 769 O O . ARG A 1 96 ? -5.437 47.272 0.448 1.00 67.06 96 ARG A O 1
ATOM 776 N N . ALA A 1 97 ? -6.479 46.281 -1.276 1.00 64.94 97 ALA A N 1
ATOM 777 C CA . ALA A 1 97 ? -7.374 47.404 -1.572 1.00 64.94 97 ALA A CA 1
ATOM 778 C C . ALA A 1 97 ? -8.431 47.626 -0.475 1.00 64.94 97 ALA A C 1
ATOM 780 O O . ALA A 1 97 ? -8.835 48.763 -0.231 1.00 64.94 97 ALA A O 1
ATOM 781 N N . LEU A 1 98 ? -8.846 46.555 0.205 1.00 65.7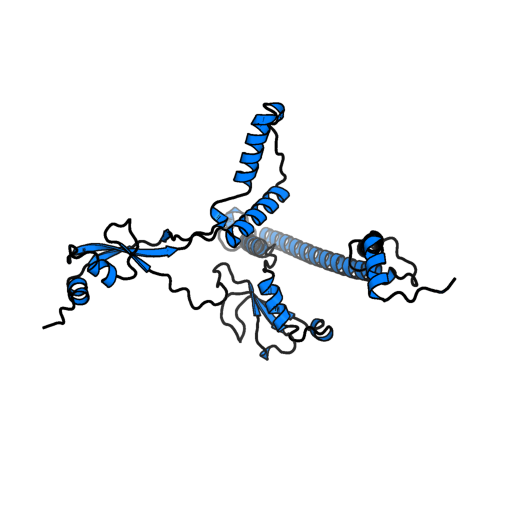5 98 LEU A N 1
ATOM 782 C CA . LEU A 1 98 ? -9.781 46.584 1.331 1.00 65.75 98 LEU A CA 1
ATOM 783 C C . LEU A 1 98 ? -9.095 46.840 2.685 1.00 65.75 98 LEU A C 1
ATOM 785 O O . LEU A 1 98 ? -9.782 47.001 3.692 1.00 65.75 98 LEU A O 1
ATOM 789 N N . GLY A 1 99 ? -7.760 46.925 2.715 1.00 61.47 99 GLY A N 1
ATOM 790 C CA . GLY A 1 99 ? -6.984 47.193 3.928 1.00 61.47 99 GLY A CA 1
ATOM 791 C C . GLY A 1 99 ? -6.939 46.020 4.910 1.00 61.47 99 GLY A C 1
ATOM 792 O O . GLY A 1 99 ? -6.710 46.237 6.098 1.00 61.47 99 GLY A O 1
ATOM 793 N N . ILE A 1 100 ? -7.167 44.796 4.429 1.00 58.12 100 ILE A N 1
ATOM 794 C CA . ILE A 1 100 ? -7.126 43.570 5.228 1.00 58.12 100 ILE A CA 1
ATOM 795 C C . ILE A 1 100 ? -5.649 43.192 5.438 1.00 58.12 100 ILE A C 1
ATOM 797 O O . ILE A 1 100 ? -4.909 42.976 4.479 1.00 58.12 100 ILE A O 1
ATOM 801 N N . THR A 1 101 ? -5.195 43.163 6.694 1.00 59.31 101 THR A N 1
ATOM 802 C CA . THR A 1 101 ? -3.832 42.765 7.110 1.00 59.31 101 THR A CA 1
ATOM 803 C C . THR A 1 101 ? -3.866 41.455 7.901 1.00 59.31 101 THR A C 1
ATOM 805 O O . THR A 1 101 ? -4.917 41.115 8.443 1.00 59.31 101 THR A O 1
ATOM 808 N N . GLU A 1 102 ? -2.733 40.747 8.042 1.00 52.12 102 GLU A N 1
ATOM 809 C CA . GLU A 1 102 ? -2.624 39.489 8.822 1.00 52.12 102 GLU A CA 1
ATOM 810 C C . GLU A 1 102 ? -3.221 39.584 10.243 1.00 52.12 102 GLU A C 1
ATOM 812 O O . GLU A 1 102 ? -3.755 38.606 10.755 1.00 52.12 102 GLU A O 1
ATOM 817 N N . GLU A 1 103 ? -3.233 40.767 10.866 1.00 50.03 103 GLU A N 1
ATOM 818 C CA . GLU A 1 103 ? -3.840 40.987 12.190 1.00 50.03 103 GLU A CA 1
ATOM 819 C C . GLU A 1 103 ? -5.383 41.001 12.175 1.00 50.03 103 GLU A C 1
ATOM 821 O O . GLU A 1 103 ? -6.018 40.749 13.197 1.00 50.03 103 GLU A O 1
ATOM 826 N N . THR A 1 104 ? -6.011 41.239 11.019 1.00 52.84 104 THR A N 1
ATOM 827 C CA . THR A 1 104 ? -7.477 41.185 10.832 1.00 52.84 104 THR A CA 1
ATOM 828 C C . THR A 1 104 ? -7.996 39.808 10.387 1.00 52.84 104 THR A C 1
ATOM 830 O O . THR A 1 104 ? -9.204 39.623 10.243 1.00 52.84 104 THR A O 1
ATOM 833 N N . HIS A 1 105 ? -7.118 38.805 10.233 1.00 48.47 105 HIS A N 1
ATOM 834 C CA . HIS A 1 105 ? -7.435 37.473 9.681 1.00 48.47 105 HIS A CA 1
ATOM 835 C C . HIS A 1 105 ? -8.367 36.587 10.527 1.00 48.47 105 HIS A C 1
ATOM 837 O O . HIS A 1 105 ? -8.714 35.489 10.096 1.00 48.47 105 HIS A O 1
ATOM 843 N N . ALA A 1 106 ? -8.823 37.031 11.700 1.00 44.59 106 ALA A N 1
ATOM 844 C CA . ALA A 1 106 ? -9.750 36.248 12.517 1.00 44.59 106 ALA A CA 1
ATOM 845 C C . ALA A 1 106 ? -11.199 36.235 11.984 1.00 44.59 106 ALA A C 1
ATOM 847 O O . ALA A 1 106 ? -12.027 35.498 12.516 1.00 44.59 106 ALA A O 1
ATOM 848 N N . VAL A 1 107 ? -11.537 37.022 10.952 1.00 47.25 107 VAL A N 1
ATOM 849 C CA . VAL A 1 107 ? -12.911 37.084 10.425 1.00 47.25 107 VAL A CA 1
ATOM 850 C C . VAL A 1 107 ? -12.923 37.074 8.890 1.00 47.25 107 VAL A C 1
ATOM 852 O O . VAL A 1 107 ? -13.037 38.108 8.245 1.00 47.25 107 VAL A O 1
ATOM 855 N N . GLY A 1 108 ? -12.826 35.881 8.294 1.00 48.88 108 GLY A N 1
ATOM 856 C CA . GLY A 1 108 ? -13.424 35.589 6.979 1.00 48.88 108 GLY A CA 1
ATOM 857 C C . GLY A 1 108 ? -12.804 36.215 5.717 1.00 48.88 108 GLY A C 1
ATOM 858 O O . GLY A 1 108 ? -13.543 36.454 4.766 1.00 48.88 108 GLY A O 1
ATOM 859 N N . GLY A 1 109 ? -11.493 36.482 5.679 1.00 51.09 109 GLY A N 1
ATOM 860 C CA . GLY A 1 109 ? -10.784 36.979 4.478 1.00 51.09 109 GLY A CA 1
ATOM 861 C C . GLY A 1 109 ? -10.198 35.884 3.565 1.00 51.09 109 GLY A C 1
ATOM 862 O O . GLY A 1 109 ? -10.217 34.697 3.911 1.00 51.09 109 GLY A O 1
ATOM 863 N N . ALA A 1 110 ? -9.617 36.272 2.417 1.00 48.12 110 ALA A N 1
ATOM 864 C CA . ALA A 1 110 ? -9.110 35.340 1.398 1.00 48.12 110 ALA A CA 1
ATOM 865 C C . ALA A 1 110 ? -7.977 34.427 1.902 1.00 48.12 110 ALA A C 1
ATOM 867 O O . ALA A 1 110 ? -7.836 33.312 1.412 1.00 48.12 110 ALA A O 1
ATOM 868 N N . GLY A 1 111 ? -7.227 34.833 2.932 1.00 49.72 111 GLY A N 1
ATOM 869 C CA . GLY A 1 111 ? -6.242 33.973 3.598 1.00 49.72 111 GLY A CA 1
ATOM 870 C C . GLY A 1 111 ? -6.845 32.731 4.270 1.00 49.72 111 GLY A C 1
ATOM 871 O O . GLY A 1 111 ? -6.247 31.659 4.209 1.00 49.72 111 GLY A O 1
ATOM 872 N N . ALA A 1 112 ? -8.047 32.836 4.849 1.00 56.72 112 ALA A N 1
ATOM 873 C CA . ALA A 1 112 ? -8.757 31.684 5.409 1.00 56.72 112 ALA A CA 1
ATOM 874 C C . ALA A 1 112 ? -9.287 30.769 4.295 1.00 56.72 112 ALA A C 1
ATOM 876 O O . ALA A 1 112 ? -9.175 29.551 4.393 1.00 56.72 112 ALA A O 1
ATOM 877 N N . ALA A 1 113 ? -9.779 31.353 3.196 1.00 51.69 113 ALA A N 1
ATOM 878 C CA . ALA A 1 113 ? -10.187 30.594 2.017 1.00 51.69 113 ALA A CA 1
ATOM 879 C C . ALA A 1 113 ? -8.996 29.888 1.346 1.00 51.69 113 ALA A C 1
ATOM 881 O O . ALA A 1 113 ? -9.124 28.739 0.952 1.00 51.69 113 ALA A O 1
ATOM 882 N N . LEU A 1 114 ? -7.825 30.526 1.260 1.00 53.94 114 LEU A N 1
ATOM 883 C CA . LEU A 1 114 ? -6.600 29.938 0.709 1.00 53.94 114 LEU A CA 1
ATOM 884 C C . LEU A 1 114 ? -6.026 28.839 1.603 1.00 53.94 114 LEU A C 1
ATOM 886 O O . LEU A 1 114 ? -5.537 27.844 1.079 1.00 53.94 114 LEU A O 1
ATOM 890 N N . ALA A 1 115 ? -6.103 28.986 2.929 1.00 59.62 115 ALA A N 1
ATOM 891 C CA . ALA A 1 115 ? -5.738 27.924 3.862 1.00 59.62 115 ALA A CA 1
ATOM 892 C C . ALA A 1 115 ? -6.656 26.706 3.701 1.00 59.62 115 ALA A C 1
ATOM 894 O O . ALA A 1 115 ? -6.166 25.580 3.679 1.00 59.62 115 ALA A O 1
ATOM 895 N N . GLU A 1 116 ? -7.955 26.925 3.496 1.00 59.41 116 GLU A N 1
ATOM 896 C CA . GLU A 1 116 ? -8.910 25.832 3.312 1.00 59.41 116 GLU A CA 1
ATOM 897 C C . GLU A 1 116 ? -8.845 25.216 1.919 1.00 59.41 116 GLU A C 1
ATOM 899 O O . GLU A 1 116 ? -8.892 23.998 1.795 1.00 59.41 116 GLU A O 1
ATOM 904 N N . ILE A 1 117 ? -8.604 26.013 0.879 1.00 56.66 117 ILE A N 1
ATOM 905 C CA . ILE A 1 117 ? -8.294 25.511 -0.463 1.00 56.66 117 ILE A CA 1
ATOM 906 C C . ILE A 1 117 ? -6.990 24.718 -0.442 1.00 56.66 117 ILE A C 1
ATOM 908 O O . ILE A 1 117 ? -6.926 23.674 -1.075 1.00 56.66 117 ILE A O 1
ATOM 912 N N . LYS A 1 118 ? -5.973 25.159 0.306 1.00 65.06 118 LYS A N 1
ATOM 913 C CA . LYS A 1 118 ? -4.728 24.410 0.469 1.00 65.06 118 LYS A CA 1
ATOM 914 C C . LYS A 1 118 ? -4.950 23.110 1.240 1.00 65.06 118 LYS A C 1
ATOM 916 O O . LYS A 1 118 ? -4.459 22.089 0.795 1.00 65.06 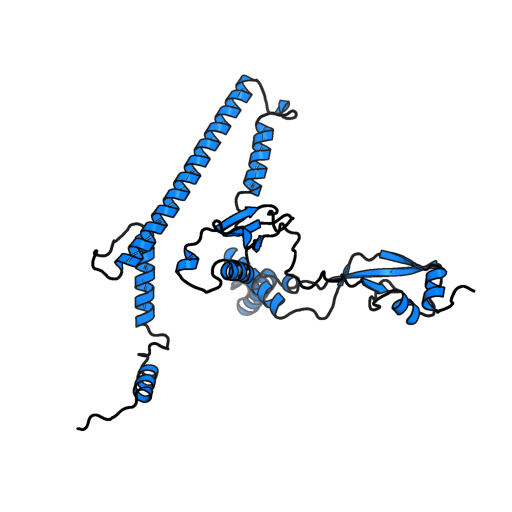118 LYS A O 1
ATOM 921 N N . LYS A 1 119 ? -5.753 23.097 2.310 1.00 64.31 119 LYS A N 1
ATOM 922 C CA . LYS A 1 119 ? -6.153 21.845 2.982 1.00 64.31 119 LYS A CA 1
ATOM 923 C C . LYS A 1 119 ? -6.920 20.906 2.050 1.00 64.31 119 LYS A C 1
ATOM 925 O O . LYS A 1 119 ? -6.699 19.705 2.098 1.00 64.31 119 LYS A O 1
ATOM 930 N N . LEU A 1 120 ? -7.803 21.436 1.202 1.00 62.44 120 LEU A N 1
ATOM 931 C CA . LEU A 1 120 ? -8.547 20.653 0.212 1.00 62.44 120 LEU A CA 1
ATOM 932 C C . LEU A 1 120 ? -7.640 20.150 -0.920 1.00 62.44 120 LEU A C 1
ATOM 934 O O . LEU A 1 120 ? -7.796 19.017 -1.362 1.00 62.44 120 LEU A O 1
ATOM 938 N N . GLN A 1 121 ? -6.665 20.952 -1.355 1.00 53.31 121 GLN A N 1
ATOM 939 C CA . GLN A 1 121 ? -5.646 20.563 -2.329 1.00 53.31 121 GLN A CA 1
ATOM 940 C C . GLN A 1 121 ? -4.682 19.536 -1.749 1.00 53.31 121 GLN A C 1
ATOM 942 O O . GLN A 1 121 ? -4.403 18.568 -2.430 1.00 53.31 121 GLN A O 1
ATOM 947 N N . ASP A 1 122 ? -4.233 19.676 -0.506 1.00 54.78 122 ASP A N 1
ATOM 948 C CA . ASP A 1 122 ? -3.406 18.683 0.186 1.00 54.78 122 ASP A CA 1
ATOM 949 C C . ASP A 1 122 ? -4.217 17.398 0.480 1.00 54.78 122 ASP A C 1
ATOM 951 O O . ASP A 1 122 ? -3.653 16.310 0.555 1.00 54.78 122 ASP A O 1
ATOM 955 N N . ALA A 1 123 ? -5.552 17.492 0.575 1.00 54.91 123 ALA A N 1
ATOM 956 C CA . ALA A 1 123 ? -6.451 16.337 0.658 1.00 54.91 123 ALA A CA 1
ATOM 957 C C . ALA A 1 123 ? -6.730 15.660 -0.704 1.00 54.91 123 ALA A C 1
ATOM 959 O O . ALA A 1 123 ? -7.040 14.467 -0.724 1.00 54.91 123 ALA A O 1
ATOM 960 N N . GLN A 1 124 ? -6.631 16.387 -1.827 1.00 45.75 124 GLN A N 1
ATOM 961 C CA . GLN A 1 124 ? -6.864 15.878 -3.192 1.00 45.75 124 GLN A CA 1
ATOM 962 C C . GLN A 1 124 ? -5.581 15.515 -3.957 1.00 45.75 124 GLN A C 1
ATOM 964 O O . GLN A 1 124 ? -5.593 14.606 -4.786 1.00 45.75 124 GLN A O 1
ATOM 969 N N . ALA A 1 125 ? -4.473 16.209 -3.711 1.00 39.19 125 ALA A N 1
ATOM 970 C CA . ALA A 1 125 ? -3.197 16.005 -4.376 1.00 39.19 125 ALA A CA 1
ATOM 971 C C . ALA A 1 125 ? -2.520 14.767 -3.787 1.00 39.19 125 ALA A C 1
ATOM 973 O O . ALA A 1 125 ? -1.804 14.836 -2.794 1.00 39.19 125 ALA A O 1
ATOM 974 N N . GLY A 1 126 ? -2.747 13.622 -4.427 1.00 42.56 126 GLY A N 1
ATOM 975 C CA . GLY A 1 126 ? -1.929 12.431 -4.208 1.00 42.56 126 GLY A CA 1
ATOM 976 C C . GLY A 1 126 ? -2.621 11.238 -3.565 1.00 42.56 126 GLY A C 1
ATOM 977 O O . GLY A 1 126 ? -1.934 10.276 -3.239 1.00 42.56 126 GLY A O 1
ATOM 978 N N . LYS A 1 127 ? -3.952 11.207 -3.445 1.00 48.22 127 LYS A N 1
ATOM 979 C CA . LYS A 1 127 ? -4.628 9.914 -3.268 1.00 48.22 127 LYS A CA 1
ATOM 980 C C . LYS A 1 127 ? -4.802 9.260 -4.632 1.00 48.22 127 LYS A C 1
ATOM 982 O O . LYS A 1 127 ? -5.872 9.311 -5.229 1.00 48.22 127 LYS A O 1
ATOM 987 N N . GLY A 1 128 ? -3.716 8.675 -5.139 1.00 46.97 128 GLY A N 1
ATOM 988 C CA . GLY A 1 128 ? -3.851 7.620 -6.137 1.00 46.97 128 GLY A CA 1
ATOM 989 C C . GLY A 1 128 ? -4.843 6.583 -5.609 1.00 46.97 128 GLY A C 1
ATOM 990 O O . GLY A 1 128 ? -4.865 6.296 -4.411 1.00 46.97 128 GLY A O 1
ATOM 991 N N . ILE A 1 129 ? -5.709 6.080 -6.480 1.00 62.53 129 ILE A N 1
ATOM 992 C CA . ILE A 1 129 ? -6.635 5.012 -6.117 1.00 62.53 129 ILE A CA 1
ATOM 993 C C . ILE A 1 129 ? -5.794 3.748 -5.918 1.00 62.53 129 ILE A C 1
ATOM 995 O O . ILE A 1 129 ? -5.251 3.204 -6.878 1.00 62.53 129 ILE A O 1
ATOM 999 N N . ILE A 1 130 ? -5.628 3.328 -4.663 1.00 54.44 130 ILE A N 1
ATOM 1000 C CA . ILE A 1 130 ? -4.951 2.076 -4.321 1.00 54.44 130 ILE A CA 1
ATOM 1001 C C . ILE A 1 130 ? -6.021 0.988 -4.318 1.00 54.44 130 ILE A C 1
ATOM 1003 O O . ILE A 1 130 ? -6.868 0.960 -3.430 1.00 54.44 130 ILE A O 1
ATOM 1007 N N . ILE A 1 131 ? -5.980 0.117 -5.324 1.00 59.59 131 ILE A N 1
ATOM 1008 C CA . ILE A 1 131 ? -6.826 -1.076 -5.424 1.00 59.59 131 ILE A CA 1
ATOM 1009 C C . ILE A 1 131 ? -5.949 -2.316 -5.548 1.00 59.59 131 ILE A C 1
ATOM 1011 O O . ILE A 1 131 ? -4.874 -2.275 -6.150 1.00 59.59 131 ILE A O 1
ATOM 1015 N N . ASN A 1 132 ? -6.395 -3.423 -4.965 1.00 51.84 132 ASN A N 1
ATOM 1016 C CA . ASN A 1 132 ? -5.731 -4.712 -5.104 1.00 51.84 132 ASN A CA 1
ATOM 1017 C C . ASN A 1 132 ? -6.154 -5.419 -6.411 1.00 51.84 132 ASN A C 1
ATOM 1019 O O . ASN A 1 132 ? -7.105 -5.026 -7.090 1.00 51.84 132 ASN A O 1
ATOM 1023 N N . GLY A 1 133 ? -5.446 -6.493 -6.770 1.00 50.34 133 GLY A N 1
ATOM 1024 C CA . GLY A 1 133 ? -5.726 -7.242 -8.001 1.00 50.34 133 GLY A CA 1
ATOM 1025 C C . GLY A 1 133 ? -7.108 -7.909 -8.044 1.00 50.34 133 GLY A C 1
ATOM 1026 O O . GLY A 1 133 ? -7.625 -8.127 -9.134 1.00 50.34 133 GLY A O 1
ATOM 1027 N N . TYR A 1 134 ? -7.723 -8.206 -6.892 1.00 59.53 134 TYR A N 1
ATOM 1028 C CA . TYR A 1 134 ? -9.084 -8.751 -6.832 1.00 59.53 134 TYR A CA 1
ATOM 1029 C C . TYR A 1 134 ? -10.125 -7.687 -7.177 1.00 59.53 134 TYR A C 1
ATOM 1031 O O . TYR A 1 134 ? -10.980 -7.951 -8.010 1.00 59.53 134 TYR A O 1
ATOM 1039 N N . GLN A 1 135 ? -9.992 -6.479 -6.627 1.00 59.62 135 GLN A N 1
ATOM 1040 C CA . GLN A 1 135 ? -10.872 -5.344 -6.929 1.00 59.62 135 GLN A CA 1
ATOM 1041 C C . GLN A 1 135 ? -10.793 -4.952 -8.408 1.00 59.62 135 GLN A C 1
ATOM 1043 O O . GLN A 1 135 ? -11.809 -4.697 -9.048 1.00 59.62 135 GLN A O 1
ATOM 1048 N N . LEU A 1 136 ? -9.584 -4.964 -8.981 1.00 68.88 136 LEU A N 1
ATOM 1049 C CA . LEU A 1 136 ? -9.412 -4.745 -10.415 1.00 68.88 136 LEU A CA 1
ATOM 1050 C C . LEU A 1 136 ? -10.065 -5.865 -11.237 1.00 68.88 136 LEU A C 1
ATOM 1052 O O . LEU A 1 136 ? -10.719 -5.586 -12.237 1.00 68.88 136 LEU A O 1
ATOM 1056 N N . ARG A 1 137 ? -9.908 -7.127 -10.820 1.00 66.19 137 ARG A N 1
ATOM 1057 C CA . ARG A 1 137 ? -10.508 -8.269 -11.515 1.00 66.19 137 ARG A CA 1
ATOM 1058 C C . ARG A 1 137 ? -12.032 -8.242 -11.454 1.00 66.19 137 ARG A C 1
ATOM 1060 O O . ARG A 1 137 ? -12.644 -8.485 -12.478 1.00 66.19 137 ARG A O 1
ATOM 1067 N N . GLU A 1 138 ? -12.636 -7.933 -10.311 1.00 68.31 138 GLU A N 1
ATOM 1068 C CA . GLU A 1 138 ? -14.095 -7.808 -10.182 1.00 68.31 138 GLU A CA 1
ATOM 1069 C C . GLU A 1 138 ? -14.642 -6.682 -11.062 1.00 68.31 138 GLU A C 1
ATOM 1071 O O . GLU A 1 138 ? -15.615 -6.882 -11.785 1.00 68.31 138 GLU A O 1
ATOM 1076 N N . ALA A 1 139 ? -13.963 -5.531 -11.092 1.00 69.88 139 ALA A N 1
ATOM 1077 C CA . ALA A 1 139 ? -14.317 -4.452 -12.008 1.00 69.88 139 ALA A CA 1
ATOM 1078 C C . ALA A 1 139 ? -14.212 -4.892 -13.480 1.00 69.88 139 ALA A C 1
ATOM 1080 O O . ALA A 1 139 ? -15.059 -4.536 -14.296 1.00 69.88 139 ALA A O 1
ATOM 1081 N N . MET A 1 140 ? -13.203 -5.699 -13.827 1.00 70.62 140 MET A N 1
ATOM 1082 C CA . MET A 1 140 ? -13.054 -6.253 -15.176 1.00 70.62 140 MET A CA 1
ATOM 1083 C C . MET A 1 140 ? -14.073 -7.349 -15.505 1.00 70.62 140 MET A C 1
ATOM 1085 O O . MET A 1 140 ? -14.530 -7.395 -16.639 1.00 70.62 140 MET A O 1
ATOM 1089 N N . GLU A 1 141 ? -14.447 -8.208 -14.557 1.00 73.88 141 GLU A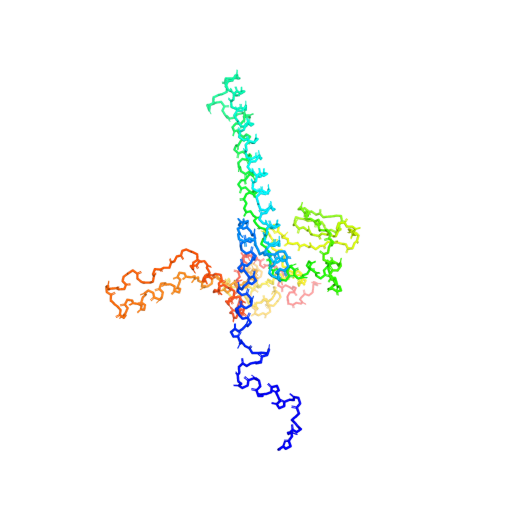 N 1
ATOM 1090 C CA . GLU A 1 141 ? -15.515 -9.205 -14.729 1.00 73.88 141 GLU A CA 1
ATOM 1091 C C . GLU A 1 141 ? -16.867 -8.525 -14.959 1.00 73.88 141 GLU A C 1
ATOM 1093 O O . GLU A 1 141 ? -17.676 -9.020 -15.739 1.00 73.88 141 GLU A O 1
ATOM 1098 N N . PHE A 1 142 ? -17.085 -7.368 -14.332 1.00 70.88 142 PHE A N 1
ATOM 1099 C CA . PHE A 1 142 ? -18.265 -6.545 -14.565 1.00 70.88 142 PHE A CA 1
ATOM 1100 C C . PHE A 1 142 ? -18.247 -5.870 -15.947 1.00 70.88 142 PHE A C 1
ATOM 1102 O O . PHE A 1 142 ? -19.253 -5.863 -16.645 1.00 70.88 142 PHE A O 1
ATOM 1109 N N . LEU A 1 143 ? -17.102 -5.322 -16.366 1.00 67.44 143 LEU A N 1
ATOM 1110 C CA . LEU A 1 143 ? -16.967 -4.604 -17.643 1.00 67.44 143 LEU A CA 1
ATOM 1111 C C . LEU A 1 143 ? -16.903 -5.518 -18.865 1.00 67.44 143 LEU A C 1
ATOM 1113 O O . LEU A 1 143 ? -17.358 -5.166 -19.950 1.00 67.44 143 LEU A O 1
ATOM 1117 N N . VAL A 1 144 ? -16.266 -6.669 -18.699 1.00 74.00 144 VAL A N 1
ATOM 1118 C CA . VAL A 1 144 ? -15.871 -7.563 -19.784 1.00 74.00 144 VAL A CA 1
ATOM 1119 C C . VAL A 1 144 ? -16.246 -8.997 -19.398 1.00 74.00 144 VAL A C 1
ATOM 1121 O O . VAL A 1 144 ? -15.371 -9.867 -19.327 1.00 74.00 144 VAL A O 1
ATOM 1124 N N . PRO A 1 145 ? -17.538 -9.280 -19.135 1.00 71.88 145 PRO A N 1
ATOM 1125 C CA . PRO A 1 145 ? -17.970 -10.577 -18.612 1.00 71.88 145 PRO A CA 1
ATOM 1126 C C . PRO A 1 145 ? -17.608 -11.737 -19.548 1.00 71.88 145 PRO A C 1
ATOM 1128 O O . PRO A 1 145 ? -17.337 -12.847 -19.090 1.00 71.88 145 PRO A O 1
ATOM 1131 N N . ASP A 1 146 ? -17.535 -11.473 -20.857 1.00 79.44 146 ASP A N 1
ATOM 1132 C CA . ASP A 1 146 ? -17.209 -12.473 -21.877 1.00 79.44 146 ASP A CA 1
ATOM 1133 C C . ASP A 1 146 ? -15.746 -12.414 -22.346 1.00 79.44 146 ASP A C 1
ATOM 1135 O O . ASP A 1 146 ? -15.336 -13.198 -23.206 1.00 79.44 146 ASP A O 1
ATOM 1139 N N . ASN A 1 147 ? -14.941 -11.514 -21.770 1.00 73.50 147 ASN A N 1
ATOM 1140 C CA . ASN A 1 147 ? -13.531 -11.304 -22.102 1.00 73.50 147 ASN A CA 1
ATOM 1141 C C . ASN A 1 147 ? -13.282 -11.011 -23.600 1.00 73.50 147 ASN A C 1
ATOM 1143 O O . ASN A 1 147 ? -12.298 -11.476 -24.188 1.00 73.50 147 ASN A O 1
ATOM 1147 N N . LEU A 1 148 ? -14.201 -10.278 -24.236 1.00 75.88 148 LEU A N 1
ATOM 1148 C CA . LEU A 1 148 ? -14.120 -9.928 -25.653 1.00 75.88 148 LEU A CA 1
ATOM 1149 C C . LEU A 1 148 ? -13.439 -8.562 -25.860 1.00 75.88 148 LEU A C 1
ATOM 1151 O O . LEU A 1 148 ? -13.704 -7.629 -25.102 1.00 75.88 148 LEU A O 1
ATOM 1155 N N . PRO A 1 149 ? -12.597 -8.394 -26.900 1.00 73.12 149 PRO A N 1
ATOM 1156 C CA . PRO A 1 149 ? -11.949 -7.115 -27.195 1.00 73.12 149 PRO A CA 1
ATOM 1157 C C . PRO A 1 149 ? -12.926 -5.952 -27.383 1.00 73.12 149 PRO A C 1
ATOM 1159 O O . PRO A 1 149 ? -12.616 -4.832 -27.003 1.00 73.12 149 PRO A O 1
ATOM 1162 N N . GLU A 1 150 ? -14.110 -6.214 -27.931 1.00 77.00 150 GLU A N 1
ATOM 1163 C CA . GLU A 1 150 ? -15.131 -5.195 -28.179 1.00 77.00 150 GLU A CA 1
ATOM 1164 C C . GLU A 1 150 ? -15.770 -4.664 -26.883 1.00 77.00 150 GLU A C 1
ATOM 1166 O O . GLU A 1 150 ? -16.277 -3.548 -26.867 1.00 77.00 150 GLU A O 1
ATOM 1171 N N . GLN A 1 151 ? -15.728 -5.437 -25.790 1.00 68.00 151 GLN A N 1
ATOM 1172 C CA . GLN A 1 151 ? -16.199 -5.012 -24.464 1.00 68.00 151 GLN A CA 1
ATOM 1173 C C . GLN A 1 151 ? -15.185 -4.088 -23.764 1.00 68.00 151 GLN A C 1
ATOM 1175 O O . GLN A 1 151 ? -15.562 -3.291 -22.912 1.00 68.00 151 GLN A O 1
ATOM 1180 N N . LEU A 1 152 ? -13.902 -4.145 -24.148 1.00 69.19 152 LEU A N 1
ATOM 1181 C CA . LEU A 1 152 ? -12.849 -3.278 -23.598 1.00 69.19 152 LEU A CA 1
ATOM 1182 C C . LEU A 1 152 ? -12.921 -1.828 -24.103 1.00 69.19 152 LEU A C 1
ATOM 1184 O O . LEU A 1 152 ? -12.275 -0.961 -23.518 1.00 69.19 152 LEU A O 1
ATOM 1188 N N . ASP A 1 153 ? -13.692 -1.565 -25.162 1.00 76.38 153 ASP A N 1
ATOM 1189 C CA . ASP A 1 153 ? -13.921 -0.216 -25.696 1.00 76.38 153 ASP A CA 1
ATOM 1190 C C . ASP A 1 153 ? -15.020 0.554 -24.926 1.00 76.38 153 ASP A C 1
ATOM 1192 O O . ASP A 1 153 ? -15.250 1.732 -25.203 1.00 76.38 153 ASP A O 1
ATOM 1196 N N . GLY A 1 154 ? -15.698 -0.087 -23.963 1.00 68.88 154 GLY A N 1
ATOM 1197 C CA . GLY A 1 154 ? -16.746 0.531 -23.145 1.00 68.88 154 GLY A CA 1
ATOM 1198 C C . GLY A 1 154 ? -16.215 1.606 -22.187 1.00 68.88 154 GLY A C 1
ATOM 1199 O O . GLY A 1 154 ? -15.178 1.440 -21.542 1.00 68.88 154 GLY A O 1
ATOM 1200 N N . GLU A 1 155 ? -16.935 2.725 -22.067 1.00 69.62 155 GLU A N 1
ATOM 1201 C CA . GLU A 1 155 ? -16.563 3.821 -21.165 1.00 69.62 155 GLU A CA 1
ATOM 1202 C C . GLU A 1 155 ? -16.999 3.547 -19.713 1.00 69.62 155 GLU A C 1
ATOM 1204 O O . GLU A 1 155 ? -18.142 3.168 -19.437 1.00 69.62 155 GLU A O 1
ATOM 1209 N N . LEU A 1 156 ? -16.088 3.795 -18.764 1.00 67.38 156 LEU A N 1
ATOM 1210 C CA . LEU A 1 156 ? -16.328 3.645 -17.328 1.00 67.38 156 LEU A CA 1
ATOM 1211 C C . LEU A 1 156 ? -16.581 4.998 -16.662 1.00 67.38 156 LEU A C 1
ATOM 1213 O O . LEU A 1 156 ? -15.784 5.929 -16.806 1.00 67.38 156 LEU A O 1
ATOM 1217 N N . CYS A 1 157 ? -17.619 5.077 -15.834 1.00 67.50 157 CYS A N 1
ATOM 1218 C CA . CYS A 1 157 ? -17.802 6.199 -14.921 1.00 67.50 157 CYS A CA 1
ATOM 1219 C C . CYS A 1 157 ? -17.317 5.849 -13.512 1.00 67.50 157 CYS A C 1
ATOM 1221 O O . CYS A 1 157 ? -17.707 4.833 -12.944 1.00 67.50 157 CYS A O 1
ATOM 1223 N N . LEU A 1 158 ? -16.495 6.735 -12.938 1.00 73.69 158 LEU A N 1
ATOM 1224 C CA . LEU A 1 158 ? -16.011 6.666 -11.560 1.00 73.69 158 LEU A CA 1
ATOM 1225 C C . LEU A 1 158 ? -16.703 7.747 -10.729 1.00 73.69 158 LEU A C 1
ATOM 1227 O O . LEU A 1 158 ? -16.526 8.937 -11.000 1.00 73.69 158 LEU A O 1
ATOM 1231 N N . LEU A 1 159 ? -17.471 7.351 -9.715 1.00 65.00 159 LEU A N 1
ATOM 1232 C CA . LEU A 1 159 ? -18.194 8.280 -8.849 1.00 65.00 159 LEU A CA 1
ATOM 1233 C C . LEU A 1 159 ? -17.827 8.057 -7.386 1.00 65.00 159 LEU A C 1
ATOM 1235 O O . LEU A 1 159 ? -17.850 6.935 -6.894 1.00 65.00 159 LEU A O 1
ATOM 1239 N N . TYR A 1 160 ? -17.487 9.145 -6.698 1.00 61.47 160 TYR A N 1
ATOM 1240 C CA . TYR A 1 160 ? -17.228 9.143 -5.263 1.00 61.47 160 TYR A CA 1
ATOM 1241 C C . TYR A 1 160 ? -18.478 9.607 -4.502 1.00 61.47 160 TYR A C 1
ATOM 1243 O O . TYR A 1 160 ? -18.980 10.704 -4.752 1.00 61.47 160 TYR A O 1
ATOM 1251 N N . GLY A 1 161 ? -18.946 8.788 -3.564 1.00 59.97 161 GLY A N 1
ATOM 1252 C CA . GLY A 1 161 ? -20.263 8.871 -2.929 1.00 59.97 161 GLY A CA 1
ATOM 1253 C C . GLY A 1 161 ? -21.169 7.723 -3.385 1.00 59.97 161 GLY A C 1
ATOM 1254 O O . GLY A 1 161 ? -20.826 7.006 -4.318 1.00 59.97 161 GLY A O 1
ATOM 1255 N N . GLY A 1 162 ? -22.310 7.537 -2.722 1.00 53.97 162 GLY A N 1
ATOM 1256 C CA . GLY A 1 162 ? -23.263 6.485 -3.087 1.00 53.97 162 GLY A CA 1
ATOM 1257 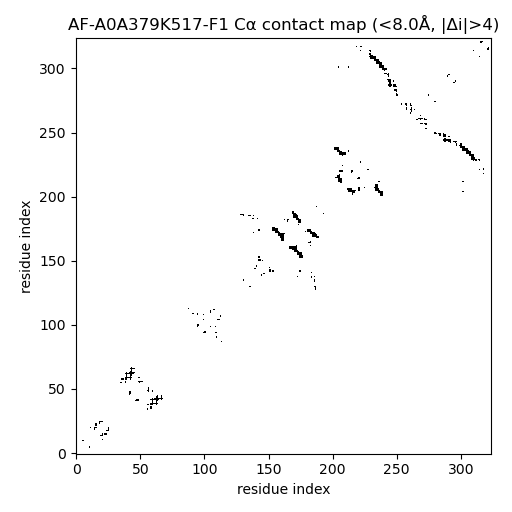C C . GLY A 1 162 ? -23.838 6.675 -4.494 1.00 53.97 162 GLY A C 1
ATOM 1258 O O . GLY A 1 162 ? -23.889 7.794 -5.016 1.00 53.97 162 GLY A O 1
ATOM 1259 N N . THR A 1 163 ? -24.267 5.576 -5.105 1.00 61.34 163 THR A N 1
ATOM 1260 C CA . THR A 1 163 ? -25.021 5.562 -6.364 1.00 61.34 163 THR A CA 1
ATOM 1261 C C . THR A 1 163 ? -26.510 5.360 -6.077 1.00 61.34 163 THR A C 1
ATOM 1263 O O . THR A 1 163 ? -26.913 5.138 -4.940 1.00 61.34 163 THR A O 1
ATOM 1266 N N . GLU A 1 164 ? -27.355 5.395 -7.110 1.00 60.62 164 GLU A N 1
ATOM 1267 C CA . GLU A 1 164 ? -28.771 5.009 -6.973 1.00 60.62 164 GLU A CA 1
ATOM 1268 C C . GLU A 1 164 ? -28.954 3.513 -6.622 1.00 60.62 164 GLU A C 1
ATOM 1270 O O . GLU A 1 164 ? -30.061 3.093 -6.286 1.00 60.62 164 GLU A O 1
ATOM 1275 N N . PHE A 1 165 ? -27.877 2.717 -6.702 1.00 59.31 165 PHE A N 1
ATOM 1276 C CA . PHE A 1 165 ? -27.856 1.270 -6.479 1.00 59.31 165 PHE A CA 1
ATOM 1277 C C . PHE A 1 165 ? -27.184 0.871 -5.157 1.00 59.31 165 PHE A C 1
ATOM 1279 O O . PHE A 1 165 ? -27.587 -0.121 -4.554 1.00 59.31 165 PHE A O 1
ATOM 1286 N N . GLU A 1 166 ? -26.198 1.643 -4.689 1.00 59.12 166 GLU A N 1
ATOM 1287 C CA . GLU A 1 166 ? -25.510 1.430 -3.412 1.00 59.12 166 GLU A CA 1
ATOM 1288 C C . GLU A 1 166 ? -25.382 2.742 -2.626 1.00 59.12 166 GLU A C 1
ATOM 1290 O O . GLU A 1 166 ? -24.690 3.675 -3.040 1.00 59.12 166 GLU A O 1
ATOM 1295 N N . ASP A 1 167 ? -26.023 2.793 -1.456 1.00 54.59 167 ASP A N 1
ATOM 1296 C CA . ASP A 1 167 ? -25.906 3.898 -0.506 1.00 54.59 167 ASP A CA 1
ATOM 1297 C C . ASP A 1 167 ? -24.641 3.733 0.348 1.00 54.59 167 ASP A C 1
ATOM 1299 O O . ASP A 1 167 ? -24.458 2.722 1.023 1.00 54.59 167 ASP A O 1
ATOM 1303 N N . GLY A 1 168 ? -23.782 4.753 0.383 1.00 55.97 168 GLY A N 1
ATOM 1304 C CA . GLY A 1 168 ? -22.651 4.783 1.311 1.00 55.97 168 GLY A CA 1
ATOM 1305 C C . GLY A 1 168 ? -21.442 5.573 0.810 1.00 55.97 168 GLY A C 1
ATOM 1306 O O . GLY A 1 168 ? -21.343 5.905 -0.372 1.00 55.97 168 GLY A O 1
ATOM 1307 N N . PRO A 1 169 ? -20.502 5.925 1.703 1.00 54.41 169 PRO A N 1
ATOM 1308 C CA . PRO A 1 169 ? -19.254 6.561 1.309 1.00 54.41 169 PRO A CA 1
ATOM 1309 C C . PRO A 1 169 ? -18.337 5.549 0.602 1.00 54.41 169 PRO A C 1
ATOM 1311 O O . PRO A 1 169 ? -17.967 4.514 1.154 1.00 54.41 169 PRO A O 1
ATOM 1314 N N . GLY A 1 170 ? -17.940 5.855 -0.630 1.00 64.25 170 GLY A N 1
ATOM 1315 C CA . GLY A 1 170 ? -17.029 5.018 -1.407 1.00 64.25 170 GLY A CA 1
ATOM 1316 C C . GLY A 1 170 ? -16.835 5.543 -2.825 1.00 64.25 170 GLY A C 1
ATOM 1317 O O . GLY A 1 170 ? -17.587 6.398 -3.277 1.00 64.25 170 GLY A O 1
ATOM 1318 N N . LEU A 1 171 ? -15.802 5.074 -3.514 1.00 72.00 171 LEU A N 1
ATOM 1319 C CA . LEU A 1 171 ? -15.626 5.235 -4.949 1.00 72.00 171 LEU A CA 1
ATOM 1320 C C . LEU A 1 171 ? -16.214 4.010 -5.637 1.00 72.00 171 LEU A C 1
ATOM 1322 O O . LEU A 1 171 ? -15.781 2.895 -5.355 1.00 72.00 171 LEU A O 1
ATOM 1326 N N . PHE A 1 172 ? -17.141 4.224 -6.557 1.00 75.75 172 PHE A N 1
ATOM 1327 C CA . PHE A 1 172 ? -17.809 3.179 -7.319 1.00 75.75 172 PHE A CA 1
ATOM 1328 C C . PHE A 1 172 ? -17.546 3.359 -8.814 1.00 75.75 172 PHE A C 1
ATOM 1330 O O . PHE A 1 172 ? -17.351 4.477 -9.298 1.00 75.75 172 PHE A O 1
ATOM 1337 N N . ALA A 1 173 ? -17.551 2.245 -9.533 1.00 75.81 173 ALA A N 1
ATOM 1338 C CA . ALA A 1 173 ? -17.454 2.153 -10.977 1.00 75.81 173 ALA A CA 1
ATOM 1339 C C . ALA A 1 173 ? -18.747 1.588 -11.564 1.00 75.81 173 ALA A C 1
ATOM 1341 O O . ALA A 1 173 ? -19.283 0.616 -11.038 1.00 75.81 173 ALA A O 1
ATOM 1342 N N . TYR A 1 174 ? -19.231 2.163 -12.660 1.00 74.06 174 TYR A N 1
ATOM 1343 C CA . TYR A 1 174 ? -20.367 1.631 -13.417 1.00 74.06 174 TYR A CA 1
ATOM 1344 C C . TYR A 1 174 ? -20.187 1.869 -14.917 1.00 74.06 174 TYR A C 1
ATOM 1346 O O . TYR A 1 174 ? -19.403 2.730 -15.336 1.00 74.06 174 TYR A O 1
ATOM 1354 N N . HIS A 1 175 ? -20.912 1.092 -15.723 1.00 75.56 175 HIS A N 1
ATOM 1355 C CA . HIS A 1 175 ? -20.878 1.201 -17.177 1.00 75.56 175 HIS A CA 1
ATOM 1356 C C . HIS A 1 175 ? -21.602 2.476 -17.625 1.00 75.56 175 HIS A C 1
ATOM 1358 O O . HIS A 1 175 ? -22.765 2.682 -17.274 1.00 75.56 175 HIS A O 1
ATOM 1364 N N . ALA A 1 176 ? -20.945 3.334 -18.410 1.00 72.44 176 ALA A N 1
ATOM 1365 C CA . ALA A 1 176 ? -21.524 4.621 -18.805 1.00 72.44 176 ALA A CA 1
ATOM 1366 C C . ALA A 1 176 ? -22.776 4.464 -19.691 1.00 72.44 176 ALA A C 1
ATOM 1368 O O . ALA A 1 176 ? -23.709 5.260 -19.597 1.00 72.44 176 ALA A O 1
ATOM 1369 N N . GLU A 1 177 ? -22.807 3.428 -20.535 1.00 73.81 177 GLU A N 1
ATOM 1370 C CA . GLU A 1 177 ? -23.930 3.177 -21.454 1.00 73.81 177 GLU A CA 1
ATOM 1371 C C . GLU A 1 177 ? -25.055 2.315 -20.856 1.00 73.81 177 GLU A C 1
ATOM 1373 O O . GLU A 1 177 ? -26.180 2.392 -21.345 1.00 73.81 177 GLU A O 1
ATOM 1378 N N . TYR A 1 178 ? -24.765 1.534 -19.806 1.00 73.94 178 TYR A N 1
ATOM 1379 C CA . TYR A 1 178 ? -25.696 0.570 -19.192 1.00 73.94 178 TYR A CA 1
ATOM 1380 C C . TYR A 1 178 ? -25.640 0.657 -17.654 1.00 73.94 178 TYR A C 1
ATOM 1382 O O . TYR A 1 178 ? -25.282 -0.312 -16.980 1.00 73.94 178 TYR A O 1
ATOM 1390 N N . PRO A 1 179 ? -25.929 1.830 -17.060 1.00 65.00 179 PRO A N 1
ATOM 1391 C CA . PRO A 1 179 ? -25.837 2.029 -15.612 1.00 65.00 179 PRO A CA 1
ATOM 1392 C C . PRO A 1 179 ? -26.803 1.135 -14.815 1.00 65.00 179 PRO A C 1
ATOM 1394 O O . PRO A 1 179 ? -26.580 0.895 -13.634 1.00 65.00 179 PRO A O 1
ATOM 1397 N N . GLU A 1 180 ? -27.867 0.627 -15.441 1.00 64.88 180 GLU A N 1
ATOM 1398 C CA . GLU A 1 180 ? -28.842 -0.285 -14.839 1.00 64.88 180 GLU A CA 1
ATOM 1399 C C . GLU A 1 180 ? -28.290 -1.669 -14.478 1.00 64.88 180 GLU A C 1
ATOM 1401 O O . GLU A 1 180 ? -28.927 -2.379 -13.698 1.00 64.88 180 GLU A O 1
ATOM 1406 N N . GLU A 1 181 ? -27.132 -2.061 -15.016 1.00 70.31 181 GLU A N 1
ATOM 1407 C CA . GLU A 1 181 ? -26.485 -3.332 -14.667 1.00 70.31 181 GLU A CA 1
ATOM 1408 C C . GLU A 1 181 ? -25.831 -3.300 -13.276 1.00 70.31 181 GLU A C 1
ATOM 1410 O O . GLU A 1 181 ? -25.442 -4.340 -12.745 1.00 70.31 181 GLU A O 1
ATOM 1415 N N . GLY A 1 182 ? -25.784 -2.121 -12.648 1.00 69.25 182 GLY A N 1
ATOM 1416 C CA . GLY A 1 182 ? -25.306 -1.913 -11.287 1.00 69.25 182 GLY A CA 1
ATOM 1417 C C . GLY A 1 182 ? -23.940 -1.235 -11.234 1.00 69.25 182 GLY A C 1
ATOM 1418 O O . GLY A 1 182 ? -23.462 -0.644 -12.205 1.00 69.25 182 GLY A O 1
ATOM 1419 N N . CYS A 1 183 ? -23.313 -1.285 -10.061 1.00 70.31 183 CYS A N 1
ATOM 1420 C CA . CYS A 1 183 ? -22.006 -0.687 -9.821 1.00 70.31 183 CYS A CA 1
ATOM 1421 C C . CYS A 1 183 ? -21.084 -1.622 -9.034 1.00 70.31 183 CYS A C 1
ATOM 1423 O O . CYS A 1 183 ? -21.536 -2.491 -8.294 1.00 70.31 183 CYS A O 1
ATOM 1425 N N . CYS A 1 184 ? -19.778 -1.411 -9.182 1.00 74.19 184 CYS A N 1
ATOM 1426 C CA . CYS A 1 184 ? -18.716 -2.100 -8.460 1.00 74.19 184 CYS A CA 1
ATOM 1427 C C . CYS A 1 184 ? -17.980 -1.105 -7.551 1.00 74.19 184 CYS A C 1
ATOM 1429 O O . CYS A 1 184 ? -17.511 -0.062 -8.012 1.00 74.19 184 CYS A O 1
ATOM 1431 N N . LYS A 1 185 ? -17.856 -1.407 -6.256 1.00 73.94 185 LYS A N 1
ATOM 1432 C CA . LYS A 1 185 ? -17.122 -0.573 -5.295 1.00 73.94 185 LYS A CA 1
ATOM 1433 C C . LYS A 1 185 ? -15.610 -0.749 -5.466 1.00 73.94 185 LYS A C 1
ATOM 1435 O O . LYS A 1 185 ? -15.071 -1.833 -5.275 1.00 73.94 185 LYS A O 1
ATOM 1440 N N . LEU A 1 186 ? -14.909 0.337 -5.782 1.00 68.88 186 LEU A N 1
ATOM 1441 C CA . LEU A 1 186 ? -13.460 0.361 -5.993 1.00 68.88 186 LEU A CA 1
ATOM 1442 C C . LEU A 1 186 ? -12.673 0.790 -4.750 1.00 68.88 186 LEU A C 1
ATOM 1444 O O . LEU A 1 186 ? -11.618 0.231 -4.477 1.00 68.88 186 LEU A O 1
ATOM 1448 N N . VAL A 1 187 ? -13.151 1.786 -3.996 1.00 66.75 187 VAL A N 1
ATOM 1449 C CA . VAL A 1 187 ? -12.457 2.299 -2.796 1.00 66.75 187 VAL A CA 1
ATOM 1450 C C . VAL A 1 187 ? -13.472 2.603 -1.700 1.00 66.75 187 VAL A C 1
ATOM 1452 O O . VAL A 1 187 ? -14.403 3.362 -1.930 1.00 66.75 187 VAL A O 1
ATOM 1455 N N . GLY A 1 188 ? -13.289 2.088 -0.487 1.00 51.78 188 GLY A N 1
ATOM 1456 C CA . GLY A 1 188 ? -13.958 2.628 0.703 1.00 51.78 188 GLY A CA 1
ATOM 1457 C C . GLY A 1 188 ? -13.122 3.761 1.302 1.00 51.78 188 GLY A C 1
ATOM 1458 O O . GLY A 1 188 ? -11.894 3.672 1.328 1.00 51.78 188 GLY A O 1
ATOM 1459 N N . THR A 1 189 ? -13.737 4.838 1.806 1.00 35.41 189 THR A N 1
ATOM 1460 C CA . THR A 1 189 ? -13.050 5.635 2.844 1.00 35.41 189 THR A CA 1
ATOM 1461 C C . THR A 1 189 ? -12.643 4.696 3.968 1.00 35.41 189 THR A C 1
ATOM 1463 O O . THR A 1 189 ? -13.384 3.756 4.203 1.00 35.41 189 THR A O 1
ATOM 1466 N N . ALA A 1 190 ? -11.500 4.944 4.615 1.00 33.53 190 ALA A N 1
ATOM 1467 C CA . ALA A 1 190 ? -10.850 4.103 5.628 1.00 33.53 190 ALA A CA 1
ATOM 1468 C C . ALA A 1 190 ? -11.695 3.804 6.892 1.00 33.53 190 ALA A C 1
ATOM 1470 O O . ALA A 1 190 ? -11.331 4.163 8.006 1.00 33.53 190 ALA A O 1
ATOM 1471 N N . GLU A 1 191 ? -12.806 3.123 6.678 1.00 31.02 191 GLU A N 1
ATOM 1472 C CA . GLU A 1 191 ? -13.497 2.166 7.515 1.00 31.02 191 GLU A CA 1
ATOM 1473 C C . GLU A 1 191 ? -13.696 0.995 6.546 1.00 31.02 191 GLU A C 1
ATOM 1475 O O . GLU A 1 191 ? -14.592 0.993 5.704 1.00 31.02 191 GLU A O 1
ATOM 1480 N N . GLU A 1 192 ? -12.706 0.105 6.519 1.00 31.36 192 GLU A N 1
ATOM 1481 C CA . GLU A 1 192 ? -12.663 -1.046 5.623 1.00 31.36 192 GLU A CA 1
ATOM 1482 C C . GLU A 1 192 ? -13.900 -1.929 5.840 1.00 31.36 192 GLU A C 1
ATOM 1484 O O . GLU A 1 192 ? -13.956 -2.728 6.771 1.00 31.36 192 GLU A O 1
ATOM 1489 N N . GLU A 1 193 ? -14.878 -1.829 4.942 1.00 28.55 193 GLU A N 1
ATOM 1490 C CA . GLU A 1 193 ? -15.725 -2.970 4.611 1.00 28.55 193 GLU A CA 1
ATOM 1491 C C . GLU A 1 193 ? -14.851 -3.985 3.871 1.00 28.55 193 GLU A C 1
ATOM 1493 O O . GLU A 1 193 ? -14.514 -3.827 2.694 1.00 28.55 193 GLU A O 1
ATOM 1498 N N . GLN A 1 194 ? -14.441 -5.017 4.603 1.00 28.28 194 GLN A N 1
ATOM 1499 C CA . GLN A 1 194 ? -13.947 -6.259 4.026 1.00 28.28 194 GLN A CA 1
ATOM 1500 C C . GLN A 1 194 ? -15.050 -6.903 3.161 1.00 28.28 194 GLN A C 1
ATOM 1502 O O . GLN A 1 194 ? -16.234 -6.777 3.484 1.00 28.28 194 GLN A O 1
ATOM 1507 N N . PRO A 1 195 ? -14.694 -7.599 2.066 1.00 28.91 195 PRO A N 1
ATOM 1508 C CA . PRO A 1 195 ? -15.666 -8.229 1.180 1.00 28.91 195 PRO A CA 1
A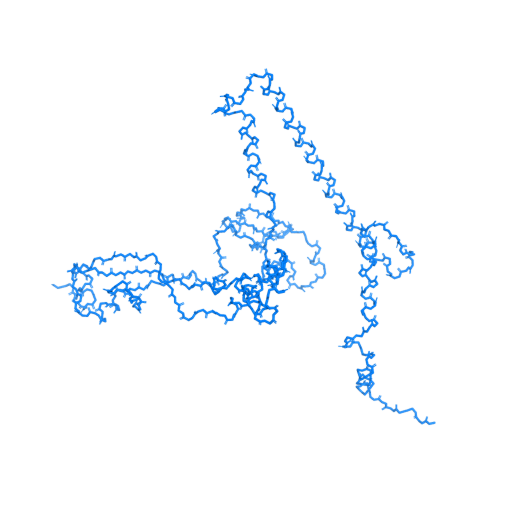TOM 1509 C C . PRO A 1 195 ? -16.451 -9.290 1.954 1.00 28.91 195 PRO A C 1
ATOM 1511 O O . PRO A 1 195 ? -15.870 -10.044 2.734 1.00 28.91 195 PRO A O 1
ATOM 1514 N N . GLY A 1 196 ? -17.768 -9.329 1.740 1.00 31.86 196 GLY A N 1
ATOM 1515 C CA . GLY A 1 196 ? -18.726 -10.097 2.531 1.00 31.86 196 GLY A CA 1
ATOM 1516 C C . GLY A 1 196 ? -18.328 -11.550 2.813 1.00 31.86 196 GLY A C 1
ATOM 1517 O O . GLY A 1 196 ? -18.651 -12.464 2.060 1.00 31.86 196 GLY A O 1
ATOM 1518 N N . ALA A 1 197 ? -17.734 -11.773 3.980 1.00 30.94 197 ALA A N 1
ATOM 1519 C CA . ALA A 1 197 ? -18.264 -12.752 4.911 1.00 30.94 197 ALA A CA 1
ATOM 1520 C C . ALA A 1 197 ? -19.326 -12.007 5.727 1.00 30.94 197 ALA A C 1
ATOM 1522 O O . ALA A 1 197 ? -19.116 -10.837 6.037 1.00 30.94 197 ALA A O 1
ATOM 1523 N N . GLY A 1 198 ? -20.478 -12.626 6.005 1.00 27.08 198 GLY A N 1
ATOM 1524 C CA . GLY A 1 198 ? -21.517 -11.994 6.826 1.00 27.08 198 GLY A CA 1
ATOM 1525 C C . GLY A 1 198 ? -20.898 -11.321 8.049 1.00 27.08 198 GLY A C 1
ATOM 1526 O O . GLY A 1 198 ? -19.973 -11.904 8.611 1.00 27.08 198 GLY A O 1
ATOM 1527 N N . ASP A 1 199 ? -21.363 -10.100 8.345 1.00 30.02 199 ASP A N 1
ATOM 1528 C CA . ASP A 1 199 ? -20.978 -9.243 9.476 1.00 30.02 199 ASP A CA 1
ATOM 1529 C C . ASP A 1 199 ? -20.227 -10.066 10.532 1.00 30.02 199 ASP A C 1
ATOM 1531 O O . ASP A 1 199 ? -20.858 -10.962 11.110 1.00 30.02 199 ASP A O 1
ATOM 1535 N N . PRO A 1 200 ? -18.888 -9.929 10.681 1.00 40.91 200 PRO A N 1
ATOM 1536 C CA . PRO A 1 200 ? -18.147 -10.811 11.558 1.00 40.91 200 PRO A CA 1
ATOM 1537 C C . PRO A 1 200 ? -18.707 -10.540 12.936 1.00 40.91 200 PRO A C 1
ATOM 1539 O O . PRO A 1 200 ? -18.477 -9.477 13.505 1.00 40.91 200 PRO A O 1
ATOM 1542 N N . GLU A 1 201 ? -19.506 -11.478 13.427 1.00 48.44 201 GLU A N 1
ATOM 1543 C CA . GLU A 1 201 ? -20.056 -11.464 14.764 1.00 48.44 201 GLU A CA 1
ATOM 1544 C C . GLU A 1 201 ? -18.843 -11.259 15.672 1.00 48.44 201 GLU A C 1
ATOM 1546 O O . GLU A 1 201 ? -18.013 -12.162 15.805 1.00 48.44 201 GLU A O 1
ATOM 1551 N N . VAL A 1 202 ? -18.628 -10.022 16.144 1.00 62.94 202 VAL A N 1
ATOM 1552 C CA . VAL A 1 202 ? -17.418 -9.670 16.886 1.00 62.94 202 VAL A CA 1
ATOM 1553 C C . VAL A 1 202 ? -17.499 -10.481 18.160 1.00 62.94 202 VAL A C 1
ATOM 1555 O O . VAL A 1 202 ? -18.241 -10.141 19.088 1.00 62.94 202 VAL A O 1
ATOM 1558 N N . LYS A 1 203 ? -16.806 -11.621 18.147 1.00 80.44 203 LYS A N 1
ATOM 1559 C CA . LYS A 1 203 ? -17.052 -12.665 19.123 1.00 80.44 203 LYS A CA 1
ATOM 1560 C C . LYS A 1 203 ? -16.642 -12.131 20.483 1.00 80.44 203 LYS A C 1
ATOM 1562 O O . LYS A 1 203 ? -15.500 -11.712 20.693 1.00 80.44 203 LYS A O 1
ATOM 1567 N N . THR A 1 204 ? -17.624 -12.063 21.368 1.00 86.12 204 THR A N 1
ATOM 1568 C CA . THR A 1 204 ? -17.435 -11.571 22.724 1.00 86.12 204 THR A CA 1
ATOM 1569 C C . THR A 1 204 ? -17.086 -12.758 23.594 1.00 86.12 204 THR A C 1
ATOM 1571 O O . THR A 1 204 ? -17.769 -13.774 23.542 1.00 86.12 204 THR A O 1
ATOM 1574 N N . TYR A 1 205 ? -16.025 -12.620 24.377 1.00 87.88 205 TYR A N 1
ATOM 1575 C CA . TYR A 1 205 ? -15.634 -13.618 25.359 1.00 87.88 205 TYR A CA 1
ATOM 1576 C C . TYR A 1 205 ? -15.789 -13.047 26.760 1.00 87.88 205 TYR A C 1
ATOM 1578 O O . TYR A 1 205 ? -15.622 -11.841 26.970 1.00 87.88 205 TYR A O 1
ATOM 1586 N N . TRP A 1 206 ? -16.094 -13.926 27.703 1.00 88.62 206 TRP A N 1
ATOM 1587 C CA . TRP A 1 206 ? -16.299 -13.625 29.110 1.00 88.62 206 TRP A CA 1
ATOM 1588 C C . TRP A 1 206 ? -15.147 -14.174 29.955 1.00 88.62 206 TRP A C 1
ATOM 1590 O O . TRP A 1 206 ? -14.482 -15.139 29.576 1.00 88.62 206 TRP A O 1
ATOM 1600 N N . SER A 1 207 ? -14.888 -13.511 31.080 1.00 89.81 207 SER A N 1
ATOM 1601 C CA . SER A 1 207 ? -13.822 -13.835 32.025 1.00 89.81 207 SER A CA 1
ATOM 1602 C C . SER A 1 207 ? -14.258 -13.528 33.458 1.00 89.81 207 SER A C 1
ATOM 1604 O O . SER A 1 207 ? -14.896 -12.506 33.722 1.00 89.81 207 SER A O 1
ATOM 1606 N N . ALA A 1 208 ? -13.881 -14.398 34.397 1.00 90.56 208 ALA A N 1
ATOM 1607 C CA . ALA A 1 208 ? -14.111 -14.212 35.831 1.00 90.56 208 ALA A CA 1
ATOM 1608 C C . ALA A 1 208 ? -12.954 -13.488 36.544 1.00 90.56 208 ALA A C 1
ATOM 1610 O O . ALA A 1 208 ? -13.095 -13.140 37.713 1.00 90.56 208 ALA A O 1
ATOM 1611 N N . ASP A 1 209 ? -11.811 -13.298 35.878 1.00 87.31 209 ASP A N 1
ATOM 1612 C CA . ASP A 1 209 ? -10.561 -12.823 36.486 1.00 87.31 209 ASP A CA 1
ATOM 1613 C C . ASP A 1 209 ? -9.864 -11.695 35.704 1.00 87.31 209 ASP A C 1
ATOM 1615 O O . ASP A 1 209 ? -8.792 -11.259 36.113 1.00 87.31 209 ASP A O 1
ATOM 1619 N N . GLU A 1 210 ? -10.469 -11.210 34.612 1.00 85.94 210 GLU A N 1
ATOM 1620 C CA . GLU A 1 210 ? -9.907 -10.201 33.695 1.00 85.94 210 GLU A CA 1
ATOM 1621 C C . GLU A 1 210 ? -8.666 -10.681 32.906 1.00 85.94 210 GLU A C 1
ATOM 1623 O O . GLU A 1 210 ? -8.083 -9.919 32.135 1.00 85.94 210 GLU A O 1
ATOM 1628 N N . GLU A 1 211 ? -8.274 -11.951 33.027 1.00 81.88 211 GLU A N 1
ATOM 1629 C CA . GLU A 1 211 ? -7.085 -12.507 32.367 1.00 81.88 211 GLU A CA 1
ATOM 1630 C C . GLU A 1 211 ? -7.448 -13.629 31.385 1.00 81.88 211 GLU A C 1
ATOM 1632 O O . GLU A 1 211 ? -6.927 -13.687 30.266 1.00 81.88 211 GLU A O 1
ATOM 1637 N N . THR A 1 212 ? -8.379 -14.500 31.773 1.00 86.31 212 THR A N 1
ATOM 1638 C CA . THR A 1 212 ? -8.750 -15.703 31.027 1.00 86.31 212 THR A CA 1
ATOM 1639 C C . THR A 1 212 ? -10.092 -15.501 30.327 1.00 86.31 212 THR A C 1
ATOM 1641 O O . THR A 1 212 ? -11.144 -15.698 30.925 1.00 86.31 212 THR A O 1
ATOM 1644 N N . PHE A 1 213 ? -10.061 -15.087 29.057 1.00 86.06 213 PHE A N 1
ATOM 1645 C CA . PHE A 1 213 ? -11.255 -14.878 28.226 1.00 86.06 213 PHE A CA 1
ATOM 1646 C C . PHE A 1 213 ? -11.475 -16.052 27.269 1.00 86.06 213 PHE A C 1
ATOM 1648 O O . PHE A 1 213 ? -11.003 -16.033 26.129 1.00 86.06 213 PHE A O 1
ATOM 1655 N N . ASN A 1 214 ? -12.156 -17.089 27.743 1.00 86.56 214 ASN A N 1
ATOM 1656 C CA . ASN A 1 214 ? -12.371 -18.349 27.025 1.00 86.56 214 ASN A CA 1
ATOM 1657 C C . ASN A 1 214 ? -13.841 -18.795 26.964 1.00 86.56 214 ASN A C 1
ATOM 1659 O O . ASN A 1 214 ? -14.125 -19.742 26.232 1.00 86.56 214 ASN A O 1
ATOM 1663 N N . ASP A 1 215 ? -14.745 -18.132 27.688 1.00 86.38 215 ASP A N 1
ATOM 1664 C CA . ASP A 1 215 ? -16.173 -18.458 27.702 1.00 86.38 215 ASP A CA 1
ATOM 1665 C C . ASP A 1 215 ? -16.937 -17.626 26.658 1.00 86.38 215 ASP A C 1
ATOM 1667 O O . ASP A 1 215 ? -16.764 -16.409 26.578 1.00 86.38 215 ASP A O 1
ATOM 1671 N N . ASP A 1 216 ? -17.782 -18.268 25.847 1.00 83.81 216 ASP A N 1
ATOM 1672 C CA . ASP A 1 216 ? -18.446 -17.640 24.690 1.00 83.81 216 ASP A CA 1
ATOM 1673 C C . ASP A 1 216 ? -19.622 -16.727 25.088 1.00 83.81 216 ASP A C 1
ATOM 1675 O O . ASP A 1 216 ? -20.069 -15.884 24.309 1.00 83.81 216 ASP A O 1
ATOM 1679 N N . ASN A 1 217 ? -20.154 -16.894 26.297 1.00 84.44 217 ASN A N 1
ATOM 1680 C CA . ASN A 1 217 ? -21.255 -16.106 26.838 1.00 84.44 217 ASN A CA 1
ATOM 1681 C C . ASN A 1 217 ? -21.268 -16.174 28.378 1.00 84.44 217 ASN A C 1
ATOM 1683 O O . ASN A 1 217 ? -20.515 -16.923 29.001 1.00 84.44 217 ASN A O 1
ATOM 1687 N N . LEU A 1 218 ? -22.140 -15.371 28.993 1.00 85.44 218 LEU A N 1
ATOM 1688 C CA . LEU A 1 218 ? -22.277 -15.302 30.448 1.00 85.44 218 LEU A CA 1
ATOM 1689 C C . LEU A 1 218 ? -22.769 -16.624 31.068 1.00 85.44 218 LEU A C 1
ATOM 1691 O O . LEU A 1 218 ? -22.378 -16.945 32.186 1.00 85.44 218 LEU A O 1
ATOM 1695 N N . GLU A 1 219 ? -23.599 -17.401 30.369 1.00 86.19 219 GLU A N 1
ATOM 1696 C CA . GLU A 1 219 ? -24.086 -18.696 30.864 1.00 86.19 219 GLU A CA 1
ATOM 1697 C C . GLU A 1 219 ? -22.940 -19.713 30.948 1.00 86.19 219 GLU A C 1
ATOM 1699 O O . GLU A 1 219 ? -22.767 -20.352 31.987 1.00 86.19 219 GLU A O 1
ATOM 1704 N N . ASP A 1 220 ? -22.101 -19.785 29.912 1.00 85.56 220 ASP A N 1
ATOM 1705 C CA . ASP A 1 220 ? -20.907 -20.632 29.886 1.00 85.56 220 ASP A CA 1
ATOM 1706 C C . ASP A 1 220 ? -19.949 -20.262 31.029 1.00 85.56 220 ASP A C 1
ATOM 1708 O O . ASP A 1 220 ? -19.546 -21.145 31.792 1.00 85.56 220 ASP A O 1
ATOM 1712 N N . LEU A 1 221 ? -19.693 -18.960 31.234 1.00 88.81 221 LEU A N 1
ATOM 1713 C CA . LEU A 1 221 ? -18.878 -18.453 32.347 1.00 88.81 221 LEU A CA 1
ATOM 1714 C C . LEU A 1 221 ? -19.438 -18.882 33.710 1.00 88.81 221 LEU A C 1
ATOM 1716 O O . LEU A 1 221 ? -18.696 -19.327 34.587 1.00 88.81 221 LEU A O 1
ATOM 1720 N N . LEU A 1 222 ? -20.747 -18.730 33.918 1.00 87.25 222 LEU A N 1
ATOM 1721 C CA . LEU A 1 222 ? -21.386 -19.075 35.187 1.00 87.25 222 LEU A CA 1
ATOM 1722 C C . LEU A 1 222 ? -21.414 -20.590 35.416 1.00 87.25 222 LEU A C 1
ATOM 1724 O O . LEU A 1 222 ? -21.262 -21.028 36.556 1.00 87.25 222 LEU A O 1
ATOM 1728 N N . SER A 1 223 ? -21.538 -21.387 34.352 1.00 84.38 223 SER A N 1
ATOM 1729 C CA . SER A 1 223 ? -21.504 -22.853 34.419 1.00 84.38 223 SER A CA 1
ATOM 1730 C C . SER A 1 223 ? -20.119 -23.406 34.776 1.00 84.38 223 SER A C 1
ATOM 1732 O O . SER A 1 223 ? -20.009 -24.448 35.424 1.00 84.38 223 SER A O 1
ATOM 1734 N N . SER A 1 224 ? -19.051 -22.712 34.373 1.00 83.12 224 SER A N 1
ATOM 1735 C CA . SER A 1 224 ? -17.670 -23.081 34.689 1.00 83.12 224 SER A CA 1
ATOM 1736 C C . SER A 1 224 ? -17.213 -22.525 36.047 1.00 83.12 224 SER A C 1
ATOM 1738 O O . SER A 1 224 ? -16.232 -23.016 36.615 1.00 83.12 224 SER A O 1
ATOM 1740 N N . ASN A 1 225 ? -17.951 -21.561 36.618 1.00 86.38 225 ASN A N 1
ATOM 1741 C CA . ASN A 1 225 ? -17.601 -20.846 37.844 1.00 86.38 225 ASN A CA 1
ATOM 1742 C C . ASN A 1 225 ? -18.742 -20.816 38.884 1.00 86.38 225 ASN A C 1
ATOM 1744 O O . ASN A 1 225 ? -19.215 -19.753 39.288 1.00 86.38 225 ASN A O 1
ATOM 1748 N N . ASP A 1 226 ? -19.095 -21.981 39.440 1.00 84.44 226 ASP A N 1
ATOM 1749 C CA . ASP A 1 226 ? -20.160 -22.161 40.455 1.00 84.44 226 ASP A CA 1
ATOM 1750 C C . ASP A 1 226 ? -20.054 -21.270 41.713 1.00 84.44 226 ASP A C 1
ATOM 1752 O O . ASP A 1 226 ? -21.015 -21.122 42.476 1.00 84.44 226 ASP A O 1
ATOM 1756 N N . HIS A 1 227 ? -18.869 -20.719 41.975 1.00 86.44 227 HIS A N 1
ATOM 1757 C CA . HIS A 1 227 ? -18.576 -19.887 43.138 1.00 86.44 227 HIS A CA 1
ATOM 1758 C C . HIS A 1 227 ? -19.003 -18.421 42.971 1.00 86.44 227 HIS A C 1
ATOM 1760 O O . HIS A 1 227 ? -19.089 -17.718 43.983 1.00 86.44 227 HIS A O 1
ATOM 1766 N N . LEU A 1 228 ? -19.274 -17.974 41.739 1.00 89.00 228 LEU A N 1
ATOM 1767 C CA . LEU A 1 228 ? -19.748 -16.623 41.449 1.00 89.00 228 LEU A CA 1
ATOM 1768 C C . LEU A 1 228 ? -21.165 -16.411 41.996 1.00 89.00 228 LEU A C 1
ATOM 1770 O O . LEU A 1 228 ? -22.026 -17.298 41.961 1.00 89.00 228 LEU A O 1
ATOM 1774 N N . LYS A 1 229 ? -21.412 -15.215 42.530 1.00 88.44 229 LYS A N 1
ATOM 1775 C CA . LYS A 1 229 ? -22.697 -14.808 43.118 1.00 88.44 229 LYS A CA 1
ATOM 1776 C C . LYS A 1 229 ? -23.066 -13.390 42.692 1.00 88.44 229 LYS A C 1
ATOM 1778 O O . LYS A 1 229 ? -22.221 -12.605 42.271 1.00 88.44 229 LYS A O 1
ATOM 1783 N N . ALA A 1 230 ? -24.339 -13.045 42.874 1.00 88.62 230 ALA A N 1
ATOM 1784 C CA . ALA A 1 230 ? -24.821 -11.689 42.647 1.00 88.62 230 ALA A CA 1
ATOM 1785 C C . ALA A 1 230 ? -23.984 -10.669 43.442 1.00 88.62 230 ALA A C 1
ATOM 1787 O O . ALA A 1 230 ? -23.737 -10.842 44.641 1.00 88.62 230 ALA A O 1
ATOM 1788 N N . GLY A 1 231 ? -23.557 -9.610 42.759 1.00 83.38 231 GLY A N 1
ATOM 1789 C CA . GLY A 1 231 ? -22.655 -8.584 43.273 1.00 83.38 231 GLY A CA 1
ATOM 1790 C C . GLY A 1 231 ? -21.168 -8.818 42.987 1.00 83.38 231 GLY A C 1
ATOM 1791 O O . GLY A 1 231 ? -20.392 -7.887 43.202 1.00 83.38 231 GLY A O 1
ATOM 1792 N N . ASP A 1 232 ? -20.765 -9.995 42.496 1.00 85.12 232 ASP A N 1
ATOM 1793 C CA . ASP A 1 232 ? -19.405 -10.206 41.993 1.00 85.12 232 ASP A CA 1
ATOM 1794 C C . ASP A 1 232 ? -19.249 -9.557 40.603 1.00 85.12 232 ASP A C 1
ATOM 1796 O O . ASP A 1 232 ? -20.201 -9.490 39.818 1.00 85.12 232 ASP A O 1
ATOM 1800 N N . THR A 1 233 ? -18.051 -9.052 40.306 1.00 88.25 233 THR A N 1
ATOM 1801 C CA . THR A 1 233 ? -17.726 -8.446 39.007 1.00 88.25 233 THR A CA 1
ATOM 1802 C C . THR A 1 233 ? -17.079 -9.490 38.109 1.00 88.25 233 THR A C 1
ATOM 1804 O O . THR A 1 233 ? -16.121 -10.137 38.519 1.00 88.25 233 THR A O 1
ATOM 1807 N N . VAL A 1 234 ? -17.588 -9.609 36.890 1.00 89.69 234 VAL A N 1
ATOM 1808 C CA . VAL A 1 234 ? -16.996 -10.365 35.782 1.00 89.69 234 VAL A CA 1
ATOM 1809 C C . VAL A 1 234 ? -16.671 -9.402 34.641 1.00 89.69 234 VAL A C 1
ATOM 1811 O O . VAL A 1 234 ? -17.040 -8.229 34.693 1.00 89.69 234 VAL A O 1
ATOM 1814 N N . TRP A 1 235 ? -15.987 -9.866 33.603 1.00 89.69 235 TRP A N 1
ATOM 1815 C CA . TRP A 1 235 ? -15.580 -9.033 32.477 1.00 89.69 235 TRP A CA 1
ATOM 1816 C C . TRP A 1 235 ? -15.975 -9.675 31.161 1.00 89.69 235 TRP A C 1
ATOM 1818 O O . TRP A 1 235 ? -15.950 -10.895 31.019 1.00 89.69 235 TRP A O 1
ATOM 1828 N N . PHE A 1 236 ? -16.290 -8.843 30.176 1.00 84.19 236 PHE A N 1
ATOM 1829 C CA . PHE A 1 236 ? -16.460 -9.281 28.799 1.00 84.19 236 PHE A CA 1
ATOM 1830 C C . PHE A 1 236 ? -15.713 -8.348 27.855 1.00 84.19 236 PHE A C 1
ATOM 1832 O O . PHE A 1 236 ? -15.518 -7.167 28.147 1.00 84.19 236 PHE A O 1
ATOM 1839 N N . GLY A 1 237 ? -15.268 -8.877 26.724 1.00 83.12 237 GLY A N 1
ATOM 1840 C CA . GLY A 1 237 ? -14.523 -8.105 25.742 1.00 83.12 237 GLY A CA 1
ATOM 1841 C C . GLY A 1 237 ? -14.565 -8.735 24.361 1.00 83.12 237 GLY A C 1
ATOM 1842 O O . GLY A 1 237 ? -14.985 -9.876 24.181 1.00 83.12 237 GLY A O 1
ATOM 1843 N N . GLN A 1 238 ? -14.141 -7.960 23.374 1.00 87.44 238 GLN A N 1
ATOM 1844 C CA . GLN A 1 238 ? -14.218 -8.319 21.965 1.00 87.44 238 GLN A CA 1
ATOM 1845 C C . GLN A 1 238 ? -12.916 -8.974 21.514 1.00 87.44 238 GLN A C 1
ATOM 1847 O O . GLN A 1 238 ? -11.837 -8.405 21.712 1.00 87.44 238 GLN A O 1
ATOM 1852 N N . ALA A 1 239 ? -13.011 -10.148 20.890 1.00 84.50 239 ALA A N 1
ATOM 1853 C CA . ALA A 1 239 ? -11.861 -10.790 20.272 1.00 84.50 239 ALA A CA 1
ATOM 1854 C C . ALA A 1 239 ? -11.424 -10.040 19.013 1.00 84.50 239 ALA A C 1
ATOM 1856 O O . ALA A 1 239 ? -12.205 -9.807 18.093 1.00 84.50 239 ALA A O 1
ATOM 1857 N N . GLN A 1 240 ? -10.138 -9.712 18.963 1.00 84.00 240 GLN A N 1
ATOM 1858 C CA . GLN A 1 240 ? -9.467 -9.154 17.804 1.00 84.00 240 GLN A CA 1
ATOM 1859 C C . GLN A 1 240 ? -8.269 -10.035 17.463 1.00 84.00 240 GLN A C 1
ATOM 1861 O O . GLN A 1 240 ? -7.336 -10.171 18.259 1.00 84.00 240 GLN A O 1
ATOM 1866 N N . HIS A 1 241 ? -8.272 -10.617 16.267 1.00 80.75 241 HIS A N 1
ATOM 1867 C CA . HIS A 1 241 ? -7.084 -11.283 15.749 1.00 80.75 241 HIS A CA 1
ATOM 1868 C C . HIS A 1 241 ? -6.057 -10.222 15.334 1.00 80.75 241 HIS A C 1
ATOM 1870 O O . HIS A 1 241 ? -6.398 -9.325 14.559 1.00 80.75 241 HIS A O 1
ATOM 1876 N N . PRO A 1 242 ? -4.828 -10.265 15.874 1.00 82.75 242 PRO A N 1
ATOM 1877 C CA . PRO A 1 242 ? -3.803 -9.302 15.504 1.00 82.75 242 PRO A CA 1
ATOM 1878 C C . PRO A 1 242 ? -3.369 -9.511 14.052 1.00 82.75 242 PRO A C 1
ATOM 1880 O O . PRO A 1 242 ? -3.320 -10.643 13.573 1.00 82.75 242 PRO A O 1
ATOM 1883 N N . ASP A 1 243 ? -3.020 -8.419 13.373 1.00 83.31 243 ASP A N 1
ATOM 1884 C CA . ASP A 1 243 ? -2.439 -8.484 12.032 1.00 83.31 243 ASP A CA 1
ATOM 1885 C C . ASP A 1 243 ? -1.029 -9.098 12.110 1.00 83.31 243 ASP A C 1
ATOM 1887 O O . ASP A 1 243 ? -0.155 -8.507 12.759 1.00 83.31 243 ASP A O 1
ATOM 1891 N N . PRO A 1 244 ? -0.769 -10.243 11.447 1.00 84.06 244 PRO A N 1
ATOM 1892 C CA . PRO A 1 244 ? 0.567 -10.824 11.358 1.00 84.06 244 PRO A CA 1
ATOM 1893 C C . PRO A 1 244 ? 1.631 -9.832 10.873 1.00 84.06 244 PRO A C 1
ATOM 1895 O O . PRO A 1 244 ? 2.769 -9.879 11.335 1.00 84.06 244 PRO A O 1
ATOM 1898 N N . GLY A 1 245 ? 1.259 -8.933 9.954 1.00 85.62 245 GLY A N 1
ATOM 1899 C CA . GLY A 1 245 ? 2.152 -7.937 9.365 1.00 85.62 245 GLY A CA 1
ATOM 1900 C C . GLY A 1 245 ? 2.635 -6.876 10.353 1.00 85.62 245 GLY A C 1
ATOM 1901 O O . GLY A 1 245 ? 3.609 -6.187 10.076 1.00 85.62 245 GLY A O 1
ATOM 1902 N N . SER A 1 246 ? 1.995 -6.761 11.520 1.00 86.38 246 SER A N 1
ATOM 1903 C CA . SER A 1 246 ? 2.407 -5.839 12.582 1.00 86.38 246 SER A CA 1
ATOM 1904 C C . SER A 1 246 ? 3.586 -6.342 13.420 1.00 86.38 246 SER A C 1
ATOM 1906 O O . SER A 1 246 ? 4.180 -5.560 14.158 1.00 86.38 246 SER A O 1
ATOM 1908 N N . TYR A 1 247 ? 3.928 -7.632 13.325 1.00 87.69 247 TYR A N 1
ATOM 1909 C CA . TYR A 1 247 ? 4.984 -8.252 14.134 1.00 87.69 247 TYR A CA 1
ATOM 1910 C C . TYR A 1 247 ? 6.379 -8.185 13.506 1.00 87.69 247 TYR A C 1
ATOM 1912 O O . TYR A 1 247 ? 7.334 -8.637 14.136 1.00 87.69 247 TYR A O 1
ATOM 1920 N N . ILE A 1 248 ? 6.494 -7.694 12.272 1.00 89.25 248 ILE A N 1
ATOM 1921 C CA . ILE A 1 248 ? 7.761 -7.600 11.553 1.00 89.25 248 ILE A CA 1
ATOM 1922 C C . ILE A 1 248 ? 7.761 -6.393 10.619 1.00 89.25 248 ILE A C 1
ATOM 1924 O O . ILE A 1 248 ? 6.793 -6.161 9.895 1.00 89.25 248 ILE A O 1
ATOM 1928 N N . ASP A 1 249 ? 8.871 -5.664 10.591 1.00 93.75 249 ASP A N 1
ATOM 1929 C CA . ASP A 1 249 ? 9.108 -4.597 9.629 1.00 93.75 249 ASP A CA 1
ATOM 1930 C C . ASP A 1 249 ? 10.489 -4.700 8.958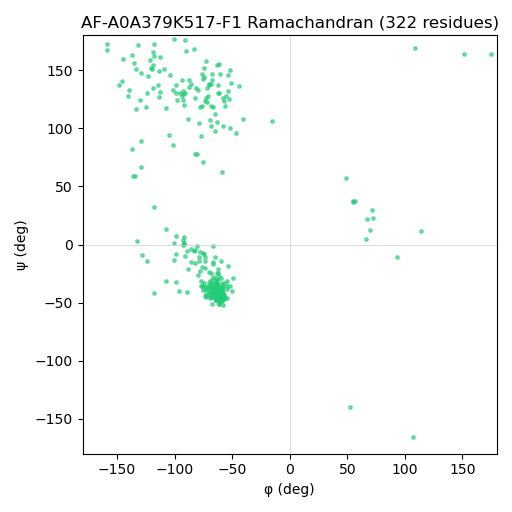 1.00 93.75 249 ASP A C 1
ATOM 1932 O O . ASP A 1 249 ? 11.333 -5.543 9.279 1.00 93.75 249 ASP A O 1
ATOM 1936 N N . ALA A 1 250 ? 10.715 -3.861 7.945 1.00 94.94 250 ALA A N 1
ATOM 1937 C CA . ALA A 1 250 ? 11.987 -3.856 7.225 1.00 94.94 250 ALA A CA 1
ATOM 1938 C C . ALA A 1 250 ? 13.186 -3.479 8.111 1.00 94.94 250 ALA A C 1
ATOM 1940 O O . ALA A 1 250 ? 14.298 -3.932 7.844 1.00 94.94 250 ALA A O 1
ATOM 1941 N N . SER A 1 251 ? 12.988 -2.648 9.136 1.00 94.38 251 SER A N 1
ATOM 1942 C CA . SER A 1 251 ? 14.051 -2.235 10.057 1.00 94.38 251 SER A CA 1
ATOM 1943 C C . SER A 1 251 ? 14.569 -3.429 10.851 1.00 94.38 251 SER A C 1
ATOM 1945 O O . SER A 1 251 ? 15.784 -3.573 10.927 1.00 94.38 251 SER A O 1
ATOM 1947 N N . ASP A 1 252 ? 13.689 -4.320 11.324 1.00 93.88 252 ASP A N 1
ATOM 1948 C CA . ASP A 1 252 ? 14.086 -5.545 12.040 1.00 93.88 252 ASP A CA 1
ATOM 1949 C C . ASP A 1 252 ? 15.080 -6.382 11.216 1.00 93.88 252 ASP A C 1
ATOM 1951 O O . ASP A 1 252 ? 16.118 -6.845 11.698 1.00 93.88 252 ASP A O 1
ATOM 1955 N N . VAL A 1 253 ? 14.775 -6.570 9.928 1.00 95.81 253 VAL A N 1
ATOM 1956 C CA . VAL A 1 253 ? 15.602 -7.371 9.017 1.00 95.81 253 VAL A CA 1
ATOM 1957 C C . VAL A 1 253 ? 16.899 -6.646 8.661 1.00 95.81 253 VAL A C 1
ATOM 1959 O O . VAL A 1 253 ? 17.959 -7.272 8.628 1.00 95.81 253 VAL A O 1
ATOM 1962 N N . ILE A 1 254 ? 16.832 -5.341 8.395 1.00 95.75 254 ILE A N 1
ATOM 1963 C CA . ILE A 1 254 ? 17.993 -4.513 8.044 1.00 95.75 254 ILE A CA 1
ATOM 1964 C C . ILE A 1 254 ? 18.978 -4.438 9.215 1.00 95.75 254 ILE A C 1
ATOM 1966 O O . ILE A 1 254 ? 20.177 -4.628 9.007 1.00 95.75 254 ILE A O 1
ATOM 1970 N N . GLU A 1 255 ? 18.482 -4.231 10.435 1.00 95.00 255 GLU A N 1
ATOM 1971 C CA . GLU A 1 255 ? 19.281 -4.229 11.663 1.00 95.00 255 GLU A CA 1
ATOM 1972 C C . GLU A 1 255 ? 19.966 -5.584 11.857 1.00 95.00 255 GLU A C 1
ATOM 1974 O O . GLU A 1 255 ? 21.187 -5.649 11.987 1.00 95.00 255 GLU A O 1
ATOM 1979 N N . MET A 1 256 ? 19.215 -6.682 11.734 1.00 96.25 256 MET A N 1
ATOM 1980 C CA . MET A 1 256 ? 19.770 -8.034 11.828 1.00 96.25 256 MET A CA 1
ATOM 1981 C C . MET A 1 256 ? 20.853 -8.309 10.766 1.00 96.25 256 MET A C 1
ATOM 1983 O O . MET A 1 256 ? 21.828 -9.016 11.038 1.00 96.25 256 MET A O 1
ATOM 1987 N N . ILE A 1 257 ? 20.701 -7.794 9.541 1.00 96.00 257 ILE A N 1
ATOM 1988 C CA . ILE A 1 257 ? 21.731 -7.900 8.494 1.00 96.00 257 ILE A CA 1
ATOM 1989 C C . ILE A 1 257 ? 22.974 -7.095 8.884 1.00 96.00 257 ILE A C 1
ATOM 1991 O O . ILE A 1 257 ? 24.085 -7.596 8.706 1.00 96.00 257 ILE A O 1
ATOM 1995 N N . GLY A 1 258 ? 22.797 -5.890 9.431 1.00 95.06 258 GLY A N 1
ATOM 1996 C CA . GLY A 1 258 ? 23.892 -5.039 9.895 1.00 95.06 258 GLY A CA 1
ATOM 1997 C C . GLY A 1 258 ? 24.692 -5.681 11.020 1.00 95.06 258 GLY A C 1
ATOM 1998 O O . GLY A 1 258 ? 25.910 -5.800 10.911 1.00 95.06 258 GLY A O 1
ATOM 1999 N N . GLU A 1 259 ? 24.018 -6.223 12.037 1.00 95.06 259 GLU A N 1
ATOM 2000 C CA . GLU A 1 259 ? 24.673 -6.952 13.127 1.00 95.06 259 GLU A CA 1
ATOM 2001 C C . GLU A 1 259 ? 25.508 -8.126 12.604 1.00 95.06 259 GLU A C 1
ATOM 2003 O O . GLU A 1 259 ? 26.671 -8.296 12.973 1.00 95.06 259 GLU A O 1
ATOM 2008 N N . ARG A 1 260 ? 24.940 -8.932 11.698 1.00 96.38 260 ARG A N 1
ATOM 2009 C CA . ARG A 1 260 ? 25.647 -10.057 11.064 1.00 96.38 260 ARG A CA 1
ATOM 2010 C C . ARG A 1 260 ? 26.832 -9.587 10.228 1.00 96.38 260 ARG A C 1
ATOM 2012 O O . ARG A 1 260 ? 27.888 -10.209 10.280 1.00 96.38 260 ARG A O 1
ATOM 2019 N N . GLY A 1 261 ? 26.673 -8.480 9.508 1.00 94.69 261 GLY A N 1
ATOM 2020 C CA . GLY A 1 261 ? 27.758 -7.833 8.780 1.00 94.69 261 GLY A CA 1
ATOM 2021 C C . GLY A 1 261 ? 28.886 -7.388 9.709 1.00 94.69 261 GLY A C 1
ATOM 2022 O O . GLY A 1 261 ? 30.050 -7.637 9.405 1.00 94.69 261 GLY A O 1
ATOM 2023 N N . TYR A 1 262 ? 28.560 -6.814 10.870 1.00 92.50 262 TYR A N 1
ATOM 2024 C CA . TYR A 1 262 ? 29.539 -6.423 11.884 1.00 92.50 262 TYR A CA 1
ATOM 2025 C C . TYR A 1 262 ? 30.281 -7.630 12.474 1.00 92.50 262 TYR A C 1
ATOM 2027 O O . TYR A 1 262 ? 31.491 -7.560 12.679 1.00 92.50 262 TYR A O 1
ATOM 2035 N N . TYR A 1 263 ? 29.611 -8.767 12.691 1.00 93.62 263 TYR A N 1
ATOM 2036 C CA . TYR A 1 263 ? 30.291 -9.987 13.149 1.00 93.62 263 TYR A CA 1
ATOM 2037 C C . TYR A 1 263 ? 31.389 -10.465 12.184 1.00 93.62 263 TYR A C 1
ATOM 2039 O O . TYR A 1 263 ? 32.420 -10.958 12.645 1.00 93.62 263 TYR A O 1
ATOM 2047 N N . ASP A 1 264 ? 31.196 -10.294 10.874 1.00 93.38 264 ASP A N 1
ATOM 2048 C CA . ASP A 1 264 ? 32.163 -10.715 9.855 1.00 93.38 264 ASP A CA 1
ATOM 2049 C C . ASP A 1 264 ? 33.200 -9.626 9.524 1.00 93.38 264 ASP A C 1
ATOM 2051 O O . ASP A 1 264 ? 34.384 -9.917 9.332 1.00 93.38 264 ASP A O 1
ATOM 2055 N N . GLY A 1 265 ? 32.761 -8.369 9.427 1.00 89.44 265 GLY A N 1
ATOM 2056 C CA . GLY A 1 265 ? 33.559 -7.235 8.954 1.00 89.44 265 GLY A CA 1
ATOM 2057 C C . GLY A 1 265 ? 34.129 -6.337 10.053 1.00 89.44 265 GLY A C 1
ATOM 2058 O O . GLY A 1 265 ? 35.011 -5.522 9.768 1.00 89.44 265 GLY A O 1
ATOM 2059 N N . GLY A 1 266 ? 33.661 -6.476 11.296 1.00 90.00 266 GLY A N 1
ATOM 2060 C CA . GLY A 1 266 ? 33.986 -5.580 12.405 1.00 90.00 266 GLY A CA 1
ATOM 2061 C C . GLY A 1 266 ? 33.734 -4.118 12.040 1.00 90.00 266 GLY A C 1
ATOM 2062 O O . GLY A 1 266 ? 32.800 -3.795 11.310 1.00 90.00 266 GLY A O 1
ATOM 2063 N N . ASP A 1 267 ? 34.635 -3.236 12.466 1.00 90.75 267 ASP A N 1
ATOM 2064 C CA . ASP A 1 267 ? 34.548 -1.790 12.218 1.00 90.75 267 ASP A CA 1
ATOM 2065 C C . ASP A 1 267 ? 34.524 -1.403 10.721 1.00 90.75 267 ASP A C 1
ATOM 2067 O O . ASP A 1 267 ? 34.182 -0.276 10.380 1.00 90.75 267 ASP A O 1
ATOM 2071 N N . PHE A 1 268 ? 34.871 -2.311 9.797 1.00 87.94 268 PHE A N 1
ATOM 2072 C CA . PHE A 1 268 ? 34.750 -2.058 8.353 1.00 87.94 268 PHE A CA 1
ATOM 2073 C C . PHE A 1 268 ? 33.319 -2.219 7.820 1.00 87.94 268 PHE A C 1
ATOM 2075 O O . PHE A 1 268 ? 33.060 -1.863 6.671 1.00 87.94 268 PHE A O 1
ATOM 2082 N N . ALA A 1 269 ? 32.409 -2.769 8.625 1.00 89.06 269 ALA A N 1
ATOM 2083 C CA . ALA A 1 269 ? 31.001 -2.968 8.301 1.00 89.06 269 ALA A CA 1
ATOM 2084 C C . ALA A 1 269 ? 30.073 -2.007 9.068 1.00 89.06 269 ALA A C 1
ATOM 2086 O O . ALA A 1 269 ? 28.868 -2.216 9.060 1.00 89.06 269 ALA A O 1
ATOM 2087 N N . ASP A 1 270 ? 30.613 -0.955 9.694 1.00 82.81 270 ASP A N 1
ATOM 2088 C CA . ASP A 1 270 ? 29.845 0.012 10.501 1.00 82.81 270 ASP A CA 1
ATOM 2089 C C . ASP A 1 270 ? 28.730 0.707 9.692 1.00 82.81 270 ASP A C 1
ATOM 2091 O O . ASP A 1 270 ? 27.640 0.963 10.191 1.00 82.81 270 ASP A O 1
ATOM 2095 N N . ASP A 1 271 ? 28.973 0.922 8.396 1.00 89.44 271 ASP A N 1
ATOM 2096 C CA . ASP A 1 271 ? 28.001 1.496 7.463 1.00 89.44 271 ASP A CA 1
ATOM 2097 C C . ASP A 1 271 ? 27.164 0.425 6.728 1.00 89.44 271 ASP A C 1
ATOM 2099 O O . ASP A 1 271 ? 26.399 0.758 5.827 1.00 89.44 271 ASP A O 1
ATOM 2103 N N . TYR A 1 272 ? 27.303 -0.868 7.024 1.00 90.62 272 TYR A N 1
ATOM 2104 C CA . TYR A 1 272 ? 26.592 -1.932 6.307 1.00 90.62 272 TYR A CA 1
ATOM 2105 C C . TYR A 1 272 ? 25.340 -2.410 7.072 1.00 90.62 272 TYR A C 1
ATOM 2107 O O . TYR A 1 272 ? 25.440 -2.681 8.264 1.00 90.62 272 TYR A O 1
ATOM 2115 N N . PRO A 1 273 ? 24.189 -2.634 6.399 1.00 90.62 273 PRO A N 1
ATOM 2116 C CA . PRO A 1 273 ? 23.910 -2.365 4.988 1.00 90.62 273 PRO A CA 1
ATOM 2117 C C . PRO A 1 273 ? 23.412 -0.925 4.750 1.00 90.62 273 PRO A C 1
ATOM 2119 O O . PRO A 1 273 ? 22.498 -0.449 5.418 1.00 90.62 273 PRO A O 1
ATOM 2122 N N . GLN A 1 274 ? 23.939 -0.253 3.721 1.00 92.56 274 GLN A N 1
ATOM 2123 C CA . GLN A 1 274 ? 23.353 0.993 3.209 1.00 92.56 274 GLN A CA 1
ATOM 2124 C C . GLN A 1 274 ? 22.150 0.662 2.318 1.00 92.56 274 GLN A C 1
ATOM 2126 O O . GLN A 1 274 ? 22.323 0.221 1.179 1.00 92.56 274 GLN A O 1
ATOM 2131 N N . VAL A 1 275 ? 20.937 0.866 2.832 1.00 93.38 275 VAL A N 1
ATOM 2132 C CA . VAL A 1 275 ? 19.678 0.612 2.114 1.00 93.38 275 VAL A CA 1
ATOM 2133 C C . VAL A 1 275 ? 18.976 1.941 1.843 1.00 93.38 275 VAL A C 1
ATOM 2135 O O . VAL A 1 275 ? 18.852 2.764 2.746 1.00 93.38 275 VAL A O 1
ATOM 2138 N N . SER A 1 276 ? 18.532 2.165 0.603 1.00 94.81 276 SER A N 1
ATOM 2139 C CA . SER A 1 276 ? 17.736 3.345 0.247 1.00 94.81 276 SER A CA 1
ATOM 2140 C C . SER A 1 276 ? 16.311 3.256 0.799 1.00 94.81 276 SER A C 1
ATOM 2142 O O . SER A 1 276 ? 15.794 2.160 1.032 1.00 94.81 276 SER A O 1
ATOM 2144 N N . ASP A 1 277 ? 15.644 4.400 0.948 1.00 92.94 277 ASP A N 1
ATOM 2145 C CA . ASP A 1 277 ? 14.261 4.458 1.435 1.00 92.94 277 ASP A CA 1
ATOM 2146 C C . ASP A 1 277 ? 13.300 3.660 0.537 1.00 92.94 277 ASP A C 1
ATOM 2148 O O . ASP A 1 277 ? 12.416 2.965 1.039 1.00 92.94 277 ASP A O 1
ATOM 2152 N N . GLU A 1 278 ? 13.513 3.675 -0.784 1.00 91.44 278 GLU A N 1
ATOM 2153 C CA . GLU A 1 278 ? 12.704 2.907 -1.737 1.00 91.44 278 GLU A CA 1
ATOM 2154 C C . GLU A 1 278 ? 12.846 1.393 -1.528 1.00 91.44 278 GLU A C 1
ATOM 2156 O O . GLU A 1 278 ? 11.851 0.671 -1.545 1.00 91.44 278 GLU A O 1
ATOM 2161 N N . ALA A 1 279 ? 14.066 0.909 -1.280 1.00 89.69 279 ALA A N 1
ATOM 2162 C CA . ALA A 1 279 ? 14.326 -0.514 -1.067 1.00 89.69 279 ALA A CA 1
ATOM 2163 C C . ALA A 1 279 ? 13.852 -0.969 0.321 1.00 89.69 279 ALA A C 1
ATOM 2165 O O . ALA A 1 279 ? 13.370 -2.091 0.486 1.00 89.69 279 ALA A O 1
ATOM 2166 N N . LYS A 1 280 ? 13.930 -0.083 1.322 1.00 92.44 280 LYS A N 1
ATOM 2167 C CA . LYS A 1 280 ? 13.336 -0.316 2.640 1.00 92.44 280 LYS A CA 1
ATOM 2168 C C . LYS A 1 280 ? 11.814 -0.458 2.537 1.00 92.44 280 LYS A C 1
ATOM 2170 O O . LYS A 1 280 ? 11.259 -1.378 3.131 1.00 92.44 280 LYS A O 1
ATOM 2175 N N . ALA A 1 281 ? 11.154 0.407 1.765 1.00 86.75 281 ALA A N 1
ATOM 2176 C CA . ALA A 1 281 ? 9.712 0.333 1.538 1.00 86.75 281 ALA A CA 1
ATOM 2177 C C . ALA A 1 281 ? 9.301 -0.935 0.764 1.00 86.75 281 ALA A C 1
ATOM 2179 O O . ALA A 1 281 ? 8.305 -1.569 1.110 1.00 86.75 281 ALA A O 1
ATOM 2180 N N . GLU A 1 282 ? 10.082 -1.340 -0.242 1.00 94.50 282 GLU A N 1
ATOM 2181 C CA . GLU A 1 282 ? 9.875 -2.598 -0.975 1.00 94.50 282 GLU A CA 1
ATOM 2182 C C . GLU A 1 282 ? 9.955 -3.824 -0.048 1.00 94.50 282 GLU A C 1
ATOM 2184 O O . GLU A 1 282 ? 9.087 -4.704 -0.088 1.00 94.50 282 GLU A O 1
ATOM 2189 N N . LEU A 1 283 ? 10.978 -3.873 0.812 1.00 92.06 283 LEU A N 1
ATOM 2190 C CA . LEU A 1 283 ? 11.154 -4.951 1.783 1.00 92.06 283 LEU A CA 1
ATOM 2191 C C . LEU A 1 283 ? 10.005 -4.982 2.798 1.00 92.06 283 LEU A C 1
ATOM 2193 O O . LEU A 1 283 ? 9.468 -6.053 3.070 1.00 92.06 283 LEU A O 1
ATOM 2197 N N . ASP A 1 284 ? 9.597 -3.822 3.314 1.00 93.88 284 ASP A N 1
ATOM 2198 C CA . ASP A 1 284 ? 8.499 -3.697 4.279 1.00 93.88 284 ASP A CA 1
ATOM 2199 C C . ASP A 1 284 ? 7.184 -4.246 3.708 1.00 93.88 284 ASP A C 1
ATOM 2201 O O . ASP A 1 284 ? 6.539 -5.102 4.317 1.00 93.88 284 ASP A O 1
ATOM 2205 N N . ALA A 1 285 ? 6.835 -3.834 2.485 1.00 89.31 285 ALA A N 1
ATOM 2206 C CA . ALA A 1 285 ? 5.653 -4.332 1.790 1.00 89.31 285 ALA A CA 1
ATOM 2207 C C . ALA A 1 285 ? 5.717 -5.854 1.571 1.00 89.31 285 ALA A C 1
ATOM 2209 O O . ALA A 1 285 ? 4.728 -6.559 1.781 1.00 89.31 285 ALA A O 1
ATOM 2210 N N . SER A 1 286 ? 6.888 -6.372 1.196 1.00 90.38 286 SER A N 1
ATOM 2211 C CA . SER A 1 286 ? 7.093 -7.804 0.957 1.00 90.38 286 SER A CA 1
ATOM 2212 C C . SER A 1 286 ? 6.935 -8.637 2.233 1.00 90.38 286 SER A C 1
ATOM 2214 O O . SER A 1 286 ? 6.270 -9.674 2.213 1.00 90.38 286 SER A O 1
ATOM 2216 N N . LEU A 1 287 ? 7.514 -8.180 3.349 1.00 91.75 287 LEU A N 1
ATOM 2217 C CA . LEU A 1 287 ? 7.421 -8.854 4.646 1.00 91.75 287 LEU A CA 1
ATOM 2218 C C . LEU A 1 287 ? 5.980 -8.892 5.151 1.00 91.75 287 LEU A C 1
ATOM 2220 O O . LEU A 1 287 ? 5.518 -9.950 5.579 1.00 91.75 287 LEU A O 1
ATOM 2224 N N . LYS A 1 288 ? 5.250 -7.779 5.025 1.00 90.56 288 LYS A N 1
ATOM 2225 C CA . LYS A 1 288 ? 3.836 -7.697 5.412 1.00 90.56 288 LYS A CA 1
ATOM 2226 C C . LYS A 1 288 ? 2.974 -8.661 4.609 1.00 90.56 288 LYS A C 1
ATOM 2228 O O . LYS A 1 288 ? 2.275 -9.476 5.200 1.00 90.56 288 LYS A O 1
ATOM 2233 N N . VAL A 1 289 ? 3.084 -8.645 3.278 1.00 89.31 289 VAL A N 1
ATOM 2234 C CA . VAL A 1 289 ? 2.336 -9.574 2.412 1.00 89.31 289 VAL A CA 1
ATOM 2235 C C . VAL A 1 289 ? 2.628 -11.028 2.784 1.00 89.31 289 VAL A C 1
ATOM 2237 O O . VAL A 1 289 ? 1.702 -11.829 2.915 1.00 89.31 289 VAL A O 1
ATOM 2240 N N . TRP A 1 290 ? 3.901 -11.371 2.990 1.00 92.88 290 TRP A N 1
ATOM 2241 C CA . TRP A 1 290 ? 4.295 -12.726 3.360 1.00 92.88 290 TRP A CA 1
ATOM 2242 C C . TRP A 1 290 ? 3.737 -13.139 4.730 1.00 92.88 290 TRP A C 1
ATOM 2244 O O . TRP A 1 290 ? 3.163 -14.223 4.859 1.00 92.88 290 TRP A O 1
ATOM 2254 N N . ALA A 1 291 ? 3.848 -12.270 5.739 1.00 88.31 291 ALA A N 1
ATOM 2255 C CA . ALA A 1 291 ? 3.340 -12.527 7.083 1.00 88.31 291 ALA A CA 1
ATOM 2256 C C . ALA A 1 291 ? 1.816 -12.705 7.077 1.00 88.31 291 ALA A C 1
ATOM 2258 O O . ALA A 1 291 ? 1.305 -13.672 7.641 1.00 88.31 291 ALA A O 1
ATOM 2259 N N . THR A 1 292 ? 1.077 -11.846 6.375 1.00 86.19 292 THR A N 1
ATOM 2260 C CA . THR A 1 292 ? -0.378 -11.982 6.248 1.00 86.19 292 THR A CA 1
ATOM 2261 C C . THR A 1 292 ? -0.768 -13.281 5.533 1.00 86.19 292 THR A C 1
ATOM 2263 O O . THR A 1 292 ? -1.770 -13.901 5.879 1.00 86.19 292 THR A O 1
ATOM 2266 N N . GLN A 1 293 ? 0.016 -13.759 4.565 1.00 87.56 293 GLN A N 1
ATOM 2267 C CA . GLN A 1 293 ? -0.297 -15.003 3.852 1.00 87.56 293 GLN A CA 1
ATOM 2268 C C . GLN A 1 293 ? 0.031 -16.272 4.648 1.00 87.56 293 GLN A C 1
ATOM 2270 O O . GLN A 1 293 ? -0.640 -17.291 4.478 1.00 87.56 293 GLN A O 1
ATOM 2275 N N . HIS A 1 294 ? 1.060 -16.236 5.496 1.00 89.88 294 HIS A N 1
ATOM 2276 C CA . HIS A 1 294 ? 1.648 -17.456 6.057 1.00 89.88 294 HIS A CA 1
ATOM 2277 C C . HIS A 1 294 ? 1.684 -17.518 7.586 1.00 89.88 294 HIS A C 1
ATOM 2279 O O . HIS A 1 294 ? 1.874 -18.602 8.136 1.00 89.88 294 HIS A O 1
ATOM 2285 N N . CYS A 1 295 ? 1.472 -16.400 8.278 1.00 87.50 295 CYS A N 1
ATOM 2286 C CA . CYS A 1 295 ? 1.628 -16.281 9.730 1.00 87.50 295 CYS A CA 1
ATOM 2287 C C . CYS A 1 295 ? 0.324 -15.910 10.445 1.00 87.50 295 CYS A C 1
ATOM 2289 O O . CYS A 1 295 ? 0.357 -15.241 11.474 1.00 87.50 295 CYS A O 1
ATOM 2291 N N . GLN A 1 296 ? -0.823 -16.350 9.923 1.00 85.81 296 GLN A N 1
ATOM 2292 C CA . GLN A 1 296 ? -2.124 -16.126 10.557 1.00 85.81 296 GLN A CA 1
ATOM 2293 C C . GLN A 1 296 ? -2.141 -16.682 11.999 1.00 85.81 296 GLN A C 1
ATOM 2295 O O . GLN A 1 296 ? -1.920 -17.885 12.183 1.00 85.81 296 GLN A O 1
ATOM 2300 N N . PRO A 1 297 ? -2.362 -15.845 13.035 1.00 83.88 297 PRO A N 1
ATOM 2301 C CA . PRO A 1 297 ? -2.292 -16.269 14.426 1.00 83.88 297 PRO A CA 1
ATOM 2302 C C . PRO A 1 297 ? -3.463 -17.182 14.783 1.00 83.88 297 PRO A C 1
ATOM 2304 O O . PRO A 1 297 ? -4.618 -16.905 14.471 1.00 83.88 297 PRO A O 1
ATOM 2307 N N . SER A 1 298 ? -3.177 -18.245 15.535 1.00 83.94 298 SER A N 1
ATOM 2308 C CA . SER A 1 298 ? -4.210 -19.114 16.116 1.00 83.94 298 SER A CA 1
ATOM 2309 C C . SER A 1 298 ? -4.838 -18.541 17.392 1.00 83.94 298 SER A C 1
ATOM 2311 O O . SER A 1 298 ? -5.676 -19.193 18.007 1.00 83.94 298 SER A O 1
ATOM 2313 N N . PHE A 1 299 ? -4.381 -17.372 17.838 1.00 84.69 299 PHE A N 1
ATOM 2314 C CA . PHE A 1 299 ? -4.810 -16.706 19.062 1.00 84.69 299 PHE A CA 1
ATOM 2315 C C . PHE A 1 299 ? -5.461 -15.360 18.738 1.00 84.69 299 PHE A C 1
ATOM 2317 O O . PHE A 1 299 ? -5.265 -14.800 17.657 1.00 84.69 299 PHE A O 1
ATOM 2324 N N . TYR A 1 300 ? -6.215 -14.839 19.699 1.00 85.62 300 TYR A N 1
ATOM 2325 C CA . TYR A 1 300 ? -6.838 -13.521 19.654 1.00 85.62 300 TYR A CA 1
ATOM 2326 C C . TYR A 1 300 ? -6.363 -12.677 20.837 1.00 85.62 300 TYR A C 1
ATOM 2328 O O . TYR A 1 300 ? -5.894 -13.193 21.852 1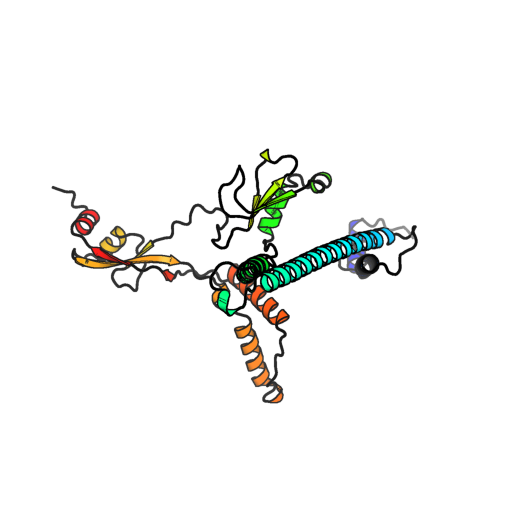.00 85.62 300 TYR A O 1
ATOM 2336 N N . LEU A 1 301 ? -6.490 -11.364 20.697 1.00 85.00 301 LEU A N 1
ATOM 2337 C CA . LEU A 1 301 ? -6.366 -10.405 21.785 1.00 85.00 301 LEU A CA 1
ATOM 2338 C C . LEU A 1 301 ? -7.763 -9.933 22.173 1.00 85.00 301 LEU A C 1
ATOM 2340 O O . LEU A 1 301 ? -8.622 -9.781 21.310 1.00 85.00 301 LEU A O 1
ATOM 2344 N N . ILE A 1 302 ? -7.985 -9.656 23.454 1.00 87.69 302 ILE A N 1
ATOM 2345 C CA . ILE A 1 302 ? -9.239 -9.054 23.903 1.00 87.69 302 ILE A CA 1
ATOM 2346 C C . ILE A 1 302 ? -9.086 -7.537 23.947 1.00 87.69 302 ILE A C 1
ATOM 2348 O O . ILE A 1 302 ? -8.132 -6.999 24.516 1.00 87.69 302 ILE A O 1
ATOM 2352 N N . LYS A 1 303 ? -10.031 -6.839 23.322 1.00 87.00 303 LYS A N 1
ATOM 2353 C CA . LYS A 1 303 ? -10.161 -5.380 23.347 1.00 87.00 303 LYS A CA 1
ATOM 2354 C C . LYS A 1 303 ? -11.492 -4.981 23.966 1.00 87.00 303 LYS A C 1
ATOM 2356 O O . LYS A 1 303 ? -12.394 -5.800 24.115 1.00 87.00 303 LYS A O 1
ATOM 2361 N N . ASN A 1 304 ? -11.608 -3.699 24.311 1.00 83.56 304 ASN A N 1
ATOM 2362 C CA . ASN A 1 304 ? -12.835 -3.105 24.846 1.00 83.56 304 ASN A CA 1
ATOM 2363 C C . ASN A 1 304 ? -13.380 -3.837 26.083 1.00 83.56 304 ASN A C 1
ATOM 2365 O O . ASN A 1 304 ? -14.590 -3.951 26.233 1.00 83.56 304 ASN A O 1
ATOM 2369 N N . ILE A 1 305 ? -12.492 -4.312 26.964 1.00 86.75 305 ILE A N 1
ATOM 2370 C CA . ILE A 1 305 ? -12.874 -5.019 28.190 1.00 86.75 305 ILE A CA 1
ATOM 2371 C C . ILE A 1 305 ? -13.802 -4.130 29.024 1.00 86.75 305 ILE A C 1
ATOM 2373 O O . ILE A 1 305 ? -13.443 -3.001 29.365 1.00 86.75 305 ILE A O 1
ATOM 2377 N N . GLN A 1 306 ? -14.989 -4.642 29.337 1.00 82.25 306 GLN A N 1
ATOM 2378 C CA . GLN A 1 306 ? -15.975 -3.989 30.188 1.00 82.25 306 GLN A CA 1
ATOM 2379 C C . GLN A 1 306 ? -16.254 -4.843 31.427 1.00 82.25 306 GLN A C 1
ATOM 2381 O O . GLN A 1 306 ? -16.476 -6.049 31.294 1.00 82.25 306 GLN A O 1
ATOM 2386 N N . PRO A 1 307 ? -16.291 -4.235 32.626 1.00 85.81 307 PRO A N 1
ATOM 2387 C CA . PRO A 1 307 ? -16.762 -4.913 33.821 1.00 85.81 307 PRO A CA 1
ATOM 2388 C C . PRO A 1 307 ? -18.293 -5.031 33.807 1.00 85.81 307 PRO A C 1
ATOM 2390 O O . PRO A 1 307 ? -19.008 -4.099 33.431 1.00 85.81 307 PRO A O 1
ATOM 2393 N N . TYR A 1 308 ? -18.795 -6.158 34.292 1.00 86.62 308 TYR A N 1
ATOM 2394 C CA . TYR A 1 308 ? -20.205 -6.468 34.461 1.00 86.62 308 TYR A CA 1
ATOM 2395 C C . TYR A 1 308 ? -20.441 -6.993 35.878 1.00 86.62 308 TYR A C 1
ATOM 2397 O O . TYR A 1 308 ? -19.793 -7.940 36.313 1.00 86.62 308 TYR A O 1
ATOM 2405 N N . VAL A 1 309 ? -21.352 -6.364 36.620 1.00 90.25 309 VAL A N 1
ATOM 2406 C CA . VAL A 1 309 ? -21.701 -6.800 37.979 1.00 90.25 309 VAL A CA 1
ATOM 2407 C C . VAL A 1 309 ? -22.875 -7.762 37.887 1.00 90.25 309 VAL A C 1
ATOM 2409 O O . VAL A 1 309 ? -23.945 -7.364 37.430 1.00 90.25 309 VAL A O 1
ATOM 2412 N N . LEU A 1 310 ? -22.680 -8.995 38.353 1.00 86.44 310 LEU A N 1
ATOM 2413 C CA . LEU A 1 310 ? -23.697 -10.042 38.302 1.00 86.44 310 LEU A CA 1
ATOM 2414 C C . LEU A 1 310 ? -24.936 -9.645 39.105 1.00 86.44 310 LEU A C 1
ATOM 2416 O O . LEU A 1 310 ? -24.845 -9.266 40.278 1.00 86.44 310 LEU A O 1
ATOM 2420 N N . THR A 1 311 ? -26.104 -9.773 38.492 1.00 88.56 311 THR A N 1
ATOM 2421 C CA . THR A 1 311 ? -27.395 -9.570 39.147 1.00 88.56 311 THR A CA 1
ATOM 2422 C C . THR A 1 311 ? -27.917 -10.878 39.746 1.00 88.56 311 THR A C 1
ATOM 2424 O O . THR A 1 311 ? -27.406 -11.965 39.479 1.00 88.56 311 THR A O 1
ATOM 2427 N N . GLU A 1 312 ? -28.941 -10.795 40.602 1.00 85.12 312 GLU A N 1
ATOM 2428 C CA . GLU A 1 312 ? -29.612 -12.007 41.092 1.00 85.12 312 GLU A CA 1
ATOM 2429 C C . GLU A 1 312 ? -30.307 -12.786 39.973 1.00 85.12 312 GLU A C 1
ATOM 2431 O O . GLU A 1 312 ? -30.447 -14.001 40.092 1.00 85.12 312 GLU A O 1
ATOM 2436 N N . ASP A 1 313 ? -30.741 -12.098 38.919 1.00 84.44 313 ASP A N 1
ATOM 2437 C CA . ASP A 1 313 ? -31.463 -12.714 37.812 1.00 84.44 313 ASP A CA 1
ATOM 2438 C C . ASP A 1 313 ? -30.497 -13.499 36.913 1.00 84.44 313 ASP A C 1
ATOM 2440 O O . ASP A 1 313 ? -30.790 -14.645 36.598 1.00 84.44 313 ASP A O 1
ATOM 2444 N N . ASP A 1 314 ? -29.281 -12.996 36.661 1.00 84.69 314 ASP A N 1
ATOM 2445 C CA . ASP A 1 314 ? -28.248 -13.731 35.900 1.00 84.69 314 ASP A CA 1
ATOM 2446 C C . ASP A 1 314 ? -27.881 -15.077 36.559 1.00 84.69 314 ASP A C 1
ATOM 2448 O O . ASP A 1 314 ? -27.679 -16.100 35.897 1.00 84.69 314 ASP A O 1
ATOM 2452 N N . ILE A 1 315 ? -27.825 -15.101 37.896 1.00 84.00 315 ILE A N 1
ATOM 2453 C CA . ILE A 1 315 ? -27.547 -16.321 38.670 1.00 84.00 315 ILE A CA 1
ATOM 2454 C C . ILE A 1 315 ? -28.732 -17.297 38.627 1.00 84.00 315 ILE A C 1
ATOM 2456 O O . ILE A 1 315 ? -28.525 -18.510 38.623 1.00 84.00 315 ILE A O 1
ATOM 2460 N N . LYS A 1 316 ? -29.972 -16.796 38.623 1.00 80.75 316 LYS A N 1
ATOM 2461 C CA . LYS A 1 316 ? -31.175 -17.643 38.554 1.00 80.75 316 LYS A CA 1
ATOM 2462 C C . LYS A 1 316 ? -31.368 -18.223 37.158 1.00 80.75 316 LYS A C 1
ATOM 2464 O O . LYS A 1 316 ? -31.618 -19.424 37.036 1.00 80.75 316 LYS A O 1
ATOM 2469 N N . ASP A 1 317 ? -31.199 -17.389 36.135 1.00 77.00 317 ASP A N 1
ATOM 2470 C CA . ASP A 1 317 ? -31.360 -17.749 34.729 1.00 77.00 317 ASP A CA 1
ATOM 2471 C C . ASP A 1 317 ? -30.330 -18.811 34.320 1.00 77.00 317 ASP A C 1
ATOM 2473 O O . ASP A 1 317 ? -30.706 -19.835 33.753 1.00 77.00 317 ASP A O 1
ATOM 2477 N N . SER A 1 318 ? -29.063 -18.656 34.724 1.00 72.56 318 SER A N 1
ATOM 2478 C CA . SER A 1 318 ? -28.012 -19.660 34.468 1.00 72.56 318 SER A CA 1
ATOM 2479 C C . SER A 1 318 ? -28.216 -20.990 35.207 1.00 72.56 318 SER A C 1
ATOM 2481 O O . SER A 1 318 ? -27.785 -22.040 34.736 1.00 72.56 318 SER A O 1
ATOM 2483 N N . ARG A 1 319 ? -28.886 -20.991 36.367 1.00 73.12 319 ARG A N 1
ATOM 2484 C CA . ARG A 1 319 ? -29.132 -22.206 37.171 1.00 73.12 319 ARG A CA 1
ATOM 2485 C C . ARG A 1 319 ? -30.455 -22.901 36.846 1.00 73.12 319 ARG A C 1
ATOM 2487 O O . ARG A 1 319 ? -30.767 -23.930 37.448 1.00 73.12 319 ARG A O 1
ATOM 2494 N N . GLY A 1 320 ? -31.229 -22.369 35.899 1.00 61.72 320 GLY A N 1
ATOM 2495 C CA . GLY A 1 320 ? -32.527 -22.922 35.513 1.00 61.72 320 GLY A CA 1
ATOM 2496 C C . GLY A 1 320 ? -33.594 -22.815 36.608 1.00 61.72 320 GLY A C 1
ATOM 2497 O O . GLY A 1 320 ? -34.571 -23.570 36.592 1.00 61.72 320 GLY A O 1
ATOM 2498 N N . GLU A 1 321 ? -33.435 -21.895 37.565 1.00 52.66 321 GLU A N 1
ATOM 2499 C CA . GLU A 1 321 ? -34.431 -21.634 38.606 1.00 52.66 321 GLU A CA 1
ATOM 2500 C C . GLU A 1 321 ? -35.536 -20.731 38.036 1.00 52.66 321 GLU A C 1
ATOM 2502 O O . GLU A 1 321 ? -35.575 -19.524 38.252 1.00 52.66 321 GLU A O 1
ATOM 2507 N N . ALA A 1 322 ? -36.441 -21.331 37.257 1.00 38.81 322 ALA A N 1
ATOM 2508 C CA . ALA A 1 322 ? -37.609 -20.648 36.710 1.00 38.81 322 ALA A CA 1
ATOM 2509 C C . ALA A 1 322 ? -38.445 -19.998 37.829 1.00 38.81 322 ALA A C 1
ATOM 2511 O O . ALA A 1 322 ? -38.839 -20.676 38.779 1.00 38.81 322 ALA A O 1
ATOM 2512 N N . ASN A 1 323 ? -38.742 -18.702 37.670 1.00 43.19 323 ASN A N 1
ATOM 2513 C CA . ASN A 1 323 ? -39.560 -17.884 38.573 1.00 43.19 323 ASN A CA 1
ATOM 2514 C C . ASN A 1 323 ? -40.794 -18.638 39.111 1.00 43.19 323 ASN A C 1
ATOM 2516 O O . ASN A 1 323 ? -41.765 -18.862 38.380 1.00 43.19 323 ASN A O 1
ATOM 2520 N N . GLY A 1 324 ? -40.748 -18.985 40.401 1.00 38.62 324 GLY A N 1
ATOM 2521 C CA . GLY A 1 324 ? -41.844 -19.545 41.194 1.00 38.62 324 GLY A CA 1
ATOM 2522 C C . GLY A 1 324 ? -42.036 -18.772 42.487 1.00 38.62 324 GLY A C 1
ATOM 2523 O O . GLY A 1 324 ? -41.026 -18.553 43.189 1.00 38.62 324 GLY A O 1
#

Radius of gyration: 32.85 Å; Cα contacts (8 Å, |Δi|>4): 334; chains: 1; bounding box: 77×89×91 Å

Solvent-accessible surface area (backbone atoms only — not comparable to full-atom values): 18898 Å² total; per-residue (Å²): 131,82,82,76,89,72,51,73,66,58,54,53,52,49,29,48,76,69,54,69,28,93,88,50,92,34,69,71,58,51,57,51,50,52,52,46,54,48,28,22,55,30,13,38,70,74,40,86,80,59,55,92,88,39,85,58,28,63,40,19,50,53,17,31,55,50,30,50,51,53,53,50,52,52,52,50,53,51,50,52,52,52,53,50,52,53,50,54,54,53,49,54,52,50,36,57,74,72,68,60,46,86,90,58,58,88,66,87,42,72,69,59,53,49,52,51,50,46,53,50,43,66,67,59,66,76,73,70,88,81,66,56,73,63,53,52,47,52,50,42,48,69,59,28,72,82,74,45,77,79,41,70,72,61,58,78,40,80,42,80,41,50,56,101,84,48,85,50,77,27,32,31,37,30,42,64,91,50,54,88,84,42,72,41,79,62,39,62,58,98,63,82,77,70,80,86,62,76,80,76,74,68,49,43,26,21,18,78,75,81,76,59,65,80,21,75,38,70,54,54,42,48,72,77,36,81,84,68,51,61,71,43,66,33,29,38,24,34,54,40,69,68,65,38,35,77,78,52,52,37,63,63,54,48,50,53,50,18,55,54,38,28,74,77,48,41,85,80,19,74,73,38,70,82,73,53,73,69,58,43,51,53,46,28,55,50,50,24,55,50,25,55,74,75,46,71,64,95,59,67,46,78,39,80,72,40,82,42,68,39,42,68,60,61,57,29,63,64,68,68,58,71,94,127

Mean predicted aligned error: 21.79 Å

Organism: Ectopseudomonas oleovorans (NCBI:txid301)

Foldseek 3Di:
DDDPPDDPVNVQVVCVVVQNHPVDDHPVVVVVVVLLVVLLCCLLVVHDQDPPPDPSNVSSVNSVVVNVVVVVVVVVVVVVVVVVVVVVVVQVVVCVVVVNDPVNPPDDGVVVVVVVVVVVCVVVPDPDQDFDPVLVVVVCCQQCVPVDPVSVPWDKDWDAAADPAGHDGFIWIATPVCCVSDIRGRGHDPPDPDPDPPPPPQQKFKFLPVPDGDHRDLLSVCVVPVPDDFQRKIKMFGWDFDQQLVVDALCVVQVVQLVVQCVVQPPNSNPPPPDDPVRRVVRSVVSSVCRNVPVRDPDTDTPPMDMDGHHNVSNCVSVVVPDD

pLDDT: mean 75.36, std 16.56, range [27.08, 96.38]

=== Feature glossary ===
The record interleaves many kinds of information about one protein. Here is each kind framed as the question it answers.

Q: What known structures does this most resemble?
A: Structural nearest neighbors (via Foldseek easy-search vs the PDB). Reported per hit: target PDB id, E-value, and alignment TM-score. A TM-score above ~0.5 is the conventional threshold for 'same fold'.

Q: Where is each backbone atom in 3D?
A: The mmCIF table is the protein's shape written out atom by atom. For each backbone N, Cα, C, and carbonyl O, it records an (x, y, z) coordinate triple in Å plus the residue type, chain letter, and residue number.

Q: What are the backbone torsion angles?
A: The φ/ψ torsion pair specifies the backbone conformation at each residue. φ rotates about the N–Cα bond, ψ about the Cα–C bond. Steric clashes forbid most of the (φ, ψ) plane — the allowed regions (α-helix basin, β-sheet basin, left-handed helix) are the Ramachandran-allowed regions.

Q: Which residues are buried vs exposed?
A: Solvent-accessible surface area (SASA) is the area in Å² traced out by the centre of a 1.4 Å probe sphere (a water molecule) rolled over the protein's van der Waals surface (Shrake–Rupley / Lee–Richards construction). Buried residues have near-zero SASA; fully exposed residues can exceed 200 Å². The total SASA scales roughly with the number of surface residues.

Q: How confident is the AlphaFold model at each residue?
A: pLDDT is the predicted lDDT-Cα score: AlphaFold's confidence that the local environment of each residue (all inter-atomic distances within 15 Å) is correctly placed. It is a per-residue number between 0 and 100, with higher meaning more reliable.

Q: What does the local fold look like, residue by residue?
A: 3Di is Foldseek's structural alphabet. Each residue is assigned one of twenty discrete states based on how its Cα sits relative to its spatial (not sequential) neighbors. Aligning 3Di strings finds structural homologs roughly as well as full 3D superposition, but orders of magnitude faster.

Q: How big and how compact is the whole molecule?
A: Radius of gyration (Rg) is the root-mean-square distance of Cα atoms from their centroid — a single number for overall size and compactness. A globular domain of N residues has Rg ≈ 2.2·N^0.38 Å; an extended or disordered chain has a much larger Rg. The Cα contact count is the number of residue pairs whose Cα atoms are within 8 Å and are more than four positions apart in sequence — a standard proxy for tertiary packing density. The bounding box is the smallest axis-aligned box enclosing all Cα atoms.

Q: Which residues are in helices, strands, or loops?
A: DSSP 8-state secondary structure assigns each residue one of H (α-helix), G (3₁₀-helix), I (π-helix), E (extended β-strand), B (isolated β-bridge), T (hydrogen-bonded turn), S (bend), or '-' (coil). The assignment is computed from backbone hydrogen-bond geometry via the Kabsch–Sander algorithm.

Q: How mobile is each atom in the crystal?
A: Crystallographic B-factors measure how much each atom's electron density is smeared out, in Å². They rise in mobile loops and surface residues and fall in the buried interior. In AlphaFold models this column is repurposed to hold pLDDT instead.

Q: What if only a Cα trace is available?
A: P-SEA three-state annotation labels each residue as helix, strand, or coil based purely on the geometry of the Cα trace. It serves as a fallback when the full backbone (and thus DSSP) is unavailable.

Q: What family and function is it annotated with?
A: Database cross-references. InterPro integrates a dozen domain/family signature databases into unified entries with residue-range hits. GO terms attach function/process/location labels with evidence codes. CATH codes position the fold in a four-level structural taxonomy. Organism is the NCBI-taxonomy species name.

Q: Are the domains correctly placed relative to each other?
A: Predicted Aligned Error (PAE) is an AlphaFold confidence matrix: entry (i, j) is the expected error in the position of residue j, in ångströms, when the prediction is superimposed on the true structure at residue i. Low PAE within a block of residues means that block is internally rigid and well-predicted; high PAE between two blocks means their relative placement is uncertain even if each block individually is confident.

Q: What do the diagnostic plots show?
A: Three diagnostic plots accompany the record. The Cα contact map visualizes the tertiary structure as a 2D adjacency matrix (8 Å cutoff, sequence-local contacts suppressed). The Ramachandran plot shows the distribution of backbone (φ, ψ) torsions, with points i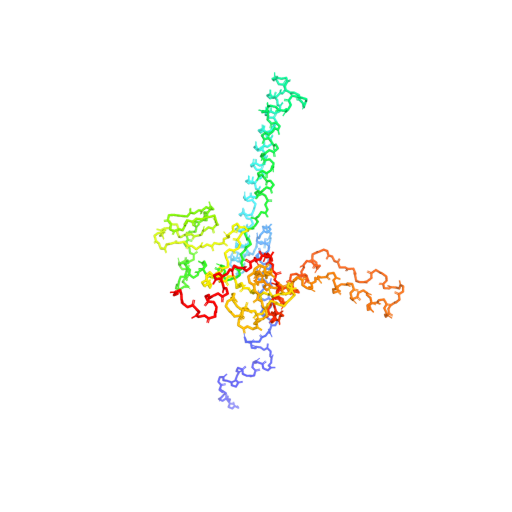n the α and β basins reflecting secondary structure content. The PAE plot shows AlphaFold's inter-residue confidence as a color matrix.

Q: What is the amino-acid chain?
A: Primary structure: the covalent order of the twenty standard amino acids along the backbone. Two proteins with the same sequence will (almost always) fold to the same structure; two with 30% identity often share a fold but not the details.

Q: What do the rendered images show?
A: The six renders are orthographic views along the three Cartesian axes in both directions. Representation (cartoon, sticks, or surface) and color scheme (sequence-rainbow or by-chain) vary across proteins so the training set covers all the common visualization conventions.